Protein AF-A0A8B8AU86-F1 (afdb_monomer)

Mean predicted aligned error: 7.73 Å

Radius of gyration: 23.38 Å; Cα contacts (8 Å, |Δi|>4): 563; chains: 1; bounding box: 81×58×47 Å

Nearest PDB structures (foldseek):
  6f6z-assembly1_A  TM=9.985E-01  e=5.199E-53  Mus musculus
  6gko-assembly1_B  TM=9.920E-01  e=8.490E-53  Mus musculus
  6qyq-assembly1_B  TM=9.890E-01  e=3.270E-52  Homo sapiens
  6kot-assembly1_B  TM=9.853E-01  e=3.114E-47  Plasmodium falciparum
  7cty-assembly1_A  TM=8.820E-01  e=2.083E-46  Plasmodium falciparum

InterPro domains:
  IPR000398 Thymidylate synthase [MF_00008] (45-328)
  IPR000398 Thymidylate synthase [PR00108] (86-107)
  IPR000398 Thymidylate synthase [PR00108] (179-198)
  IPR000398 Thymidylate synthase [PR00108] (205-220)
  IPR000398 Thymidylate synthase [PR00108] (223-249)
  IPR000398 Thymidylate synthase [PR00108] (261-278)
  IPR000398 Thymidylate synthase [TIGR03284] (48-328)
  IPR020940 Thymidylate synthase, active site [PS00091] (190-218)
  IPR023451 Thymidylate synthase/dCMP hydroxymethylase domain [PF00303] (48-328)
  IPR023451 Thymidylate synthase/dCMP hydroxymethylase domain [cd00351] (48-281)
  IPR036926 Thymidylate synthase/dCMP hydroxymethylase superfamily [G3DSA:3.30.572.10] (31-328)
  IPR036926 Thymidylate synthase/dCMP hydroxymethylase superfamily [SSF55831] (42-328)
  IPR045097 Thymidylate synthase/dCMP hydroxymethylase [PTHR11548] (38-328)

pLDDT: mean 90.41, std 18.68, range [29.58, 98.94]

Organism: Crassostrea virginica (NCBI:txid6565)

Solvent-accessible surface area (backbone atoms only — not comparable to full-atom values): 18431 Å² total; per-residue (Å²): 143,83,77,68,62,64,61,52,53,54,51,53,56,56,52,65,69,73,55,86,77,74,73,77,80,87,65,83,74,81,66,92,64,67,92,67,60,96,82,64,89,71,59,64,66,54,53,56,50,51,50,55,50,47,24,72,77,68,26,49,77,42,80,54,96,52,77,58,40,26,22,34,38,79,63,50,76,45,71,41,71,40,72,86,30,34,74,50,64,24,41,33,52,69,69,59,68,47,34,51,50,51,48,52,38,32,70,68,31,49,33,45,40,53,69,38,43,77,72,75,31,61,89,45,50,68,54,17,29,60,69,49,30,44,77,70,68,42,70,88,54,57,70,20,42,29,37,68,33,59,7,26,23,33,45,24,32,89,42,86,82,87,60,64,81,64,87,58,84,93,35,49,41,43,32,57,60,54,30,53,51,34,55,68,77,42,40,84,48,91,76,34,48,45,53,39,69,50,85,94,44,44,87,58,23,59,60,67,61,36,66,24,39,38,39,49,46,54,56,98,65,22,31,26,37,36,39,38,21,58,50,28,45,56,79,66,50,40,62,45,51,50,36,32,56,44,47,51,35,44,56,53,11,56,50,61,78,32,39,39,34,41,38,33,46,34,28,32,44,29,27,36,47,61,88,37,48,67,53,46,53,59,35,68,74,42,76,74,50,75,56,18,36,74,43,71,78,57,96,56,75,51,88,83,70,68,53,72,86,35,58,42,76,44,73,72,69,46,41,68,72,72,83,69,83,85,83,102

Structure (mmCIF, N/CA/C/O backbone):
data_AF-A0A8B8AU86-F1
#
_entry.id   AF-A0A8B8AU86-F1
#
loop_
_atom_site.group_PDB
_atom_site.id
_atom_site.type_symbol
_atom_site.label_atom_id
_atom_site.label_alt_id
_atom_site.label_comp_id
_atom_site.label_asym_id
_atom_site.label_entity_id
_atom_site.label_seq_id
_atom_site.pdbx_PDB_ins_code
_atom_site.Cartn_x
_atom_site.Cartn_y
_atom_site.Cartn_z
_atom_site.occupancy
_atom_site.B_iso_or_equiv
_atom_site.auth_seq_id
_atom_site.auth_comp_id
_atom_site.auth_asym_id
_atom_site.auth_atom_id
_atom_site.pdbx_PDB_model_num
ATOM 1 N N . MET A 1 1 ? -55.481 36.012 -13.225 1.00 48.72 1 MET A N 1
ATOM 2 C CA . MET A 1 1 ? -54.338 35.203 -12.746 1.00 48.72 1 MET A CA 1
ATOM 3 C C . MET A 1 1 ? -54.749 34.073 -11.779 1.00 48.72 1 MET A C 1
ATOM 5 O O . MET A 1 1 ? -53.918 33.631 -11.011 1.00 48.72 1 MET A O 1
ATOM 9 N N . PHE A 1 2 ? -55.992 33.557 -11.840 1.00 43.19 2 PHE A N 1
ATOM 10 C CA . PHE A 1 2 ? -56.494 32.489 -10.943 1.00 43.19 2 PHE A CA 1
ATOM 11 C C . PHE A 1 2 ? -57.272 31.375 -11.683 1.00 43.19 2 PHE A C 1
ATOM 13 O O . PHE A 1 2 ? -58.091 30.686 -11.099 1.00 43.19 2 PHE A O 1
ATOM 20 N N . LYS A 1 3 ? -57.040 31.184 -12.991 1.00 43.88 3 LYS A N 1
ATOM 21 C CA . LYS A 1 3 ? -57.647 30.079 -13.773 1.00 43.88 3 LYS A CA 1
ATOM 22 C C . LYS A 1 3 ? -56.628 29.112 -14.394 1.00 43.88 3 LYS A C 1
ATOM 24 O O . LYS A 1 3 ? -57.022 28.176 -15.081 1.00 43.88 3 LYS A O 1
ATOM 29 N N . SER A 1 4 ? -55.328 29.310 -14.154 1.00 50.25 4 SER A N 1
ATOM 30 C CA . SER A 1 4 ? -54.258 28.437 -14.669 1.00 50.25 4 SER A CA 1
ATOM 31 C C . SER A 1 4 ? -53.685 27.462 -13.632 1.00 50.25 4 SER A C 1
ATOM 33 O O . SER A 1 4 ? -53.000 26.523 -14.024 1.00 50.25 4 SER A O 1
ATOM 35 N N . MET A 1 5 ? -53.980 27.629 -12.337 1.00 45.16 5 MET A N 1
ATOM 36 C CA . MET A 1 5 ? -53.453 26.751 -11.278 1.00 45.16 5 MET A CA 1
ATOM 37 C C . MET A 1 5 ? -54.283 25.469 -11.090 1.00 45.16 5 MET A C 1
ATOM 39 O O . MET A 1 5 ? -53.707 24.409 -10.857 1.00 45.16 5 MET A O 1
ATOM 43 N N . ASP A 1 6 ? -55.600 25.508 -11.324 1.00 47.94 6 ASP A N 1
ATOM 44 C CA . ASP A 1 6 ? -56.460 24.322 -11.154 1.00 47.94 6 ASP A CA 1
ATOM 45 C C . ASP A 1 6 ? -56.263 23.261 -12.249 1.00 47.94 6 ASP A C 1
ATOM 47 O O . ASP A 1 6 ? -56.370 22.058 -11.996 1.00 47.94 6 ASP A O 1
ATOM 51 N N . ARG A 1 7 ? -55.891 23.673 -13.471 1.00 47.38 7 ARG A N 1
ATOM 52 C CA . ARG A 1 7 ? -55.552 22.715 -14.540 1.00 47.38 7 ARG A CA 1
ATOM 53 C C . ARG A 1 7 ? -54.241 21.983 -14.256 1.00 47.38 7 ARG A C 1
ATOM 55 O O . ARG A 1 7 ? -54.171 20.785 -14.519 1.00 47.38 7 ARG A O 1
ATOM 62 N N . LEU A 1 8 ? -53.255 22.653 -13.656 1.00 47.75 8 LEU A N 1
ATOM 63 C CA . LEU A 1 8 ? -51.992 22.034 -13.237 1.00 47.75 8 LEU A CA 1
ATOM 64 C C . LEU A 1 8 ? -52.192 21.065 -12.062 1.00 47.75 8 LEU A C 1
ATOM 66 O O . LEU A 1 8 ? -51.668 19.955 -12.106 1.00 47.75 8 LEU A O 1
ATOM 70 N N . ALA A 1 9 ? -53.023 21.413 -11.074 1.00 50.66 9 ALA A N 1
ATOM 71 C CA . ALA A 1 9 ? -53.325 20.522 -9.951 1.00 50.66 9 ALA A CA 1
ATOM 72 C C . ALA A 1 9 ? -54.039 19.228 -10.395 1.00 50.66 9 ALA A C 1
ATOM 74 O O . ALA A 1 9 ? -53.688 18.139 -9.937 1.00 50.66 9 ALA A O 1
ATOM 75 N N . SER A 1 10 ? -54.982 19.313 -11.345 1.00 48.53 10 SER A N 1
ATOM 76 C CA . SER A 1 10 ? -55.689 18.129 -11.867 1.00 48.53 10 SER A CA 1
ATOM 77 C C . SER A 1 10 ? -54.795 17.197 -12.704 1.00 48.53 10 SER A C 1
ATOM 79 O O . SER A 1 10 ? -54.947 15.975 -12.646 1.00 48.53 10 SER A O 1
ATOM 81 N N .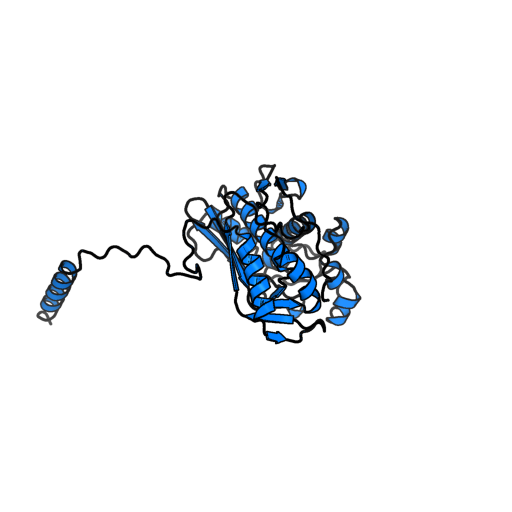 LEU A 1 11 ? -53.815 17.754 -13.427 1.00 46.84 11 LEU A N 1
ATOM 82 C CA . LEU A 1 11 ? -52.836 16.988 -14.207 1.00 46.84 11 LEU A CA 1
ATOM 83 C C . LEU A 1 11 ? -51.831 16.265 -13.302 1.00 46.84 11 LEU A C 1
ATOM 85 O O . LEU A 1 11 ? -51.547 15.092 -13.536 1.00 46.84 11 LEU A O 1
ATOM 89 N N . VAL A 1 12 ? -51.368 16.910 -12.226 1.00 52.31 12 VAL A N 1
ATOM 90 C CA . VAL A 1 12 ? -50.462 16.290 -11.241 1.00 52.31 12 VAL A CA 1
ATOM 91 C C . VAL A 1 12 ? -51.169 15.170 -10.467 1.00 52.31 12 VAL A C 1
ATOM 93 O O . VAL A 1 12 ? -50.595 14.101 -10.258 1.00 52.31 12 VAL A O 1
ATOM 96 N N . HIS A 1 13 ? -52.447 15.348 -10.113 1.00 45.19 13 HIS A N 1
ATOM 97 C CA . HIS A 1 13 ? -53.209 14.326 -9.386 1.00 45.19 13 HIS A CA 1
ATOM 98 C C . HIS A 1 13 ? -53.600 13.118 -10.265 1.00 45.19 13 HIS A C 1
ATOM 100 O O . HIS A 1 13 ? -53.636 11.985 -9.783 1.00 45.19 13 HIS A O 1
ATOM 106 N N . SER A 1 14 ? -53.840 13.338 -11.564 1.00 42.59 14 SER A N 1
ATOM 107 C CA . SER A 1 14 ? -54.071 12.274 -12.557 1.00 42.59 14 SER A CA 1
ATOM 108 C C . SER A 1 14 ? -52.791 11.485 -12.871 1.00 42.59 14 SER A C 1
ATOM 110 O O . SER A 1 14 ? -52.842 10.265 -13.048 1.00 42.59 14 SER A O 1
ATOM 112 N N . TRP A 1 15 ? -51.628 12.148 -12.856 1.00 39.06 15 TRP A N 1
ATOM 113 C CA . TRP A 1 15 ? -50.330 11.497 -13.047 1.00 39.06 15 TRP A CA 1
ATOM 114 C C . TRP A 1 15 ? -49.923 10.646 -11.831 1.00 39.06 15 TRP A C 1
ATOM 116 O O . TRP A 1 15 ? -49.537 9.491 -12.001 1.00 39.06 15 TRP A O 1
ATOM 126 N N . CYS A 1 16 ? -50.137 11.138 -10.602 1.00 41.12 16 CYS A N 1
ATOM 127 C CA . CYS A 1 16 ? -49.847 10.388 -9.370 1.00 41.12 16 CYS A CA 1
ATOM 128 C C . CYS A 1 16 ? -50.719 9.136 -9.159 1.00 41.12 16 CYS A C 1
ATOM 130 O O . CYS A 1 16 ? -50.302 8.221 -8.454 1.00 41.12 16 CYS A O 1
ATOM 132 N N . LYS A 1 17 ? -51.914 9.049 -9.764 1.00 41.41 17 LYS A N 1
ATOM 133 C CA . LYS A 1 17 ? -52.782 7.858 -9.648 1.00 41.41 17 LYS A CA 1
ATOM 134 C C . LYS A 1 17 ? -52.542 6.794 -10.726 1.00 41.41 17 LYS A C 1
ATOM 136 O O . LYS A 1 17 ? -53.074 5.696 -10.599 1.00 41.41 17 LYS A O 1
ATOM 141 N N . LYS A 1 18 ? -51.734 7.075 -11.759 1.00 41.28 18 LYS A N 1
ATOM 142 C CA . LYS A 1 18 ? -51.417 6.120 -12.844 1.00 41.28 18 LYS A CA 1
ATOM 143 C C . LYS A 1 18 ? -50.023 5.486 -12.762 1.00 41.28 18 LYS A C 1
ATOM 145 O O . LYS A 1 18 ? -49.696 4.664 -13.609 1.00 41.28 18 LYS A O 1
ATOM 150 N N . THR A 1 19 ? -49.226 5.800 -11.743 1.00 40.19 19 THR A N 1
ATOM 151 C CA . THR A 1 19 ? -47.869 5.245 -11.551 1.00 40.19 19 THR A CA 1
ATOM 152 C C . THR A 1 19 ? -47.704 4.452 -10.251 1.00 40.19 19 THR A C 1
ATOM 154 O O . THR A 1 19 ? -46.584 4.175 -9.820 1.00 40.19 19 THR A O 1
ATOM 157 N N . ALA A 1 20 ? -48.810 3.996 -9.656 1.00 40.75 20 ALA A N 1
ATOM 158 C CA . ALA A 1 20 ? -48.818 3.088 -8.510 1.00 40.75 20 ALA A CA 1
ATOM 159 C C . ALA A 1 20 ? -48.445 1.641 -8.905 1.00 40.75 20 ALA A C 1
ATOM 161 O O . ALA A 1 20 ? -49.232 0.718 -8.743 1.00 40.75 20 ALA A O 1
ATOM 162 N N . SER A 1 21 ? -47.236 1.452 -9.439 1.00 40.38 21 SER A N 1
ATOM 163 C CA . SER A 1 21 ? -46.487 0.187 -9.398 1.00 40.38 21 SER A CA 1
ATOM 164 C C . SER A 1 21 ? -45.014 0.390 -9.787 1.00 40.38 21 SER A C 1
ATOM 166 O O . SER A 1 21 ? -44.437 -0.429 -10.499 1.00 40.38 21 SER A O 1
ATOM 168 N N . PHE A 1 22 ? -44.370 1.476 -9.356 1.00 31.86 22 PHE A N 1
ATOM 169 C CA . PHE A 1 22 ? -42.911 1.549 -9.434 1.00 31.86 22 PHE A CA 1
ATOM 170 C C . PHE A 1 22 ? -42.314 0.875 -8.197 1.00 31.86 22 PHE A C 1
ATOM 172 O O . PHE A 1 22 ? -42.151 1.487 -7.145 1.00 31.86 22 PHE A O 1
ATOM 179 N N . ARG A 1 23 ? -41.984 -0.417 -8.325 1.00 36.06 23 ARG A N 1
ATOM 180 C CA . ARG A 1 23 ? -40.930 -1.004 -7.490 1.00 36.06 23 ARG A CA 1
ATOM 181 C C . ARG A 1 23 ? -39.659 -0.209 -7.782 1.00 36.06 23 ARG A C 1
ATOM 183 O O . ARG A 1 23 ? -39.261 -0.107 -8.941 1.00 36.06 23 ARG A O 1
ATOM 190 N N . LEU A 1 24 ? -39.051 0.367 -6.747 1.00 31.94 24 LEU A N 1
ATOM 191 C CA . LEU A 1 24 ? -37.712 0.944 -6.840 1.00 31.94 24 LEU A CA 1
ATOM 192 C C . LEU A 1 24 ? -36.782 -0.119 -7.447 1.00 31.94 24 LEU A C 1
ATOM 194 O O . LEU A 1 24 ? -36.757 -1.238 -6.924 1.00 31.94 24 LEU A O 1
ATOM 198 N N . PRO A 1 25 ? -36.028 0.170 -8.522 1.00 35.06 25 PRO A N 1
ATOM 199 C CA . PRO A 1 25 ? -34.968 -0.722 -8.943 1.00 35.06 25 PRO A CA 1
ATOM 200 C C . PRO A 1 25 ? -33.854 -0.617 -7.899 1.00 35.06 25 PRO A C 1
ATOM 202 O O . PRO A 1 25 ? -32.967 0.228 -7.976 1.00 35.06 25 PRO A O 1
ATOM 205 N N . GLY A 1 26 ? -33.934 -1.464 -6.873 1.00 38.47 26 GLY A N 1
ATOM 206 C CA . GLY A 1 26 ? -32.774 -1.854 -6.091 1.00 38.47 26 GLY A CA 1
ATOM 207 C C . GLY A 1 26 ? -31.842 -2.614 -7.025 1.00 38.47 26 GLY A C 1
ATOM 208 O O . GLY A 1 26 ? -32.111 -3.757 -7.380 1.00 38.47 26 GLY A O 1
ATOM 209 N N . GLY A 1 27 ? -30.792 -1.948 -7.487 1.00 35.75 27 GLY A N 1
ATOM 210 C CA . GLY A 1 27 ? -29.827 -2.544 -8.396 1.00 35.75 27 GLY A CA 1
ATOM 211 C C . GLY A 1 27 ? -28.891 -1.491 -8.952 1.00 35.75 27 GLY A C 1
ATOM 212 O O . GLY A 1 27 ? -29.205 -0.831 -9.938 1.00 35.75 27 GLY A O 1
ATOM 213 N N . CYS A 1 28 ? -27.729 -1.350 -8.318 1.00 33.84 28 CYS A N 1
ATOM 214 C CA . CYS A 1 28 ? -26.565 -0.759 -8.962 1.00 33.84 28 CYS A CA 1
ATOM 215 C C . CYS A 1 28 ? -26.350 -1.513 -10.286 1.00 33.84 28 CYS A C 1
ATOM 217 O O . CYS A 1 28 ? -26.218 -2.739 -10.278 1.00 33.84 28 CYS A O 1
ATOM 219 N N . GLY A 1 29 ? -26.395 -0.806 -11.417 1.00 29.58 29 GLY A N 1
ATOM 220 C CA . GLY A 1 29 ? -26.114 -1.393 -12.727 1.00 29.58 29 GLY A CA 1
ATOM 221 C C . GLY A 1 29 ? -24.720 -2.036 -12.756 1.00 29.58 29 GLY A C 1
ATOM 222 O O . GLY A 1 29 ? -23.844 -1.635 -11.984 1.00 29.58 29 GLY A O 1
ATOM 223 N N . PRO A 1 30 ? -24.494 -3.051 -13.605 1.00 32.59 30 PRO A N 1
ATOM 224 C CA . PRO A 1 30 ? -23.313 -3.890 -13.503 1.00 32.59 30 PRO A CA 1
ATOM 225 C C . PRO A 1 30 ? -22.061 -3.126 -13.956 1.00 32.59 30 PRO A C 1
ATOM 227 O O . PRO A 1 30 ? -21.805 -2.960 -15.145 1.00 32.59 30 PRO A O 1
ATOM 230 N N . ILE A 1 31 ? -21.236 -2.724 -12.987 1.00 43.84 31 ILE A N 1
ATOM 231 C CA . ILE A 1 31 ? -19.772 -2.822 -13.104 1.00 43.84 31 ILE A CA 1
ATOM 232 C C . ILE A 1 31 ? -19.486 -4.290 -13.426 1.00 43.84 31 ILE A C 1
ATOM 234 O O . ILE A 1 31 ? -20.201 -5.127 -12.887 1.00 43.84 31 ILE A O 1
ATOM 238 N N . LEU A 1 32 ? -18.512 -4.601 -14.288 1.00 38.34 32 LEU A N 1
ATOM 239 C CA . LEU A 1 32 ? -18.079 -5.949 -14.705 1.00 38.34 32 LEU A CA 1
ATOM 240 C C . LEU A 1 32 ? -18.071 -7.018 -13.578 1.00 38.34 32 LEU A C 1
ATOM 242 O O . LEU A 1 32 ? -17.037 -7.506 -13.150 1.00 38.34 32 LEU A O 1
ATOM 246 N N . ARG A 1 33 ? -19.242 -7.483 -13.155 1.00 41.44 33 ARG A N 1
ATOM 247 C CA . ARG A 1 33 ? -19.557 -8.892 -13.113 1.00 41.44 33 ARG A CA 1
ATOM 248 C C . ARG A 1 33 ? -20.063 -9.164 -14.515 1.00 41.44 33 ARG A C 1
ATOM 250 O O . ARG A 1 33 ? -21.227 -8.913 -14.829 1.00 41.44 33 ARG A O 1
ATOM 257 N N . GLN A 1 34 ? -19.184 -9.682 -15.376 1.00 37.69 34 GLN A N 1
ATOM 258 C CA . GLN A 1 34 ? -19.669 -10.639 -16.372 1.00 37.69 34 GLN A CA 1
ATOM 259 C C . GLN A 1 34 ? -20.669 -11.543 -15.644 1.00 37.69 34 GLN A C 1
ATOM 261 O O . GLN A 1 34 ? -20.412 -11.888 -14.493 1.00 37.69 34 GLN A O 1
ATOM 266 N N . LYS A 1 35 ? -21.827 -11.833 -16.243 1.00 33.56 35 LYS A N 1
ATOM 267 C CA . LYS A 1 35 ? -22.809 -12.768 -15.678 1.00 33.56 35 LYS A CA 1
ATOM 268 C C . LYS A 1 35 ? -22.069 -14.032 -15.220 1.00 33.56 35 LYS A C 1
ATOM 270 O O . LYS A 1 35 ? -21.747 -14.872 -16.049 1.00 33.56 35 LYS A O 1
ATOM 275 N N . MET A 1 36 ? -21.749 -14.118 -13.935 1.00 43.03 36 MET A N 1
ATOM 276 C CA . MET A 1 36 ? -21.127 -15.280 -13.327 1.00 43.03 36 MET A CA 1
ATOM 277 C C . MET A 1 36 ? -22.267 -16.033 -12.677 1.00 43.03 36 MET A C 1
ATOM 279 O O . MET A 1 36 ? -23.035 -15.464 -11.894 1.00 43.03 36 MET A O 1
ATOM 283 N N . ASP A 1 37 ? -22.432 -17.268 -13.127 1.00 38.81 37 ASP A N 1
ATOM 284 C CA . ASP A 1 37 ? -23.414 -18.195 -12.603 1.00 38.81 37 ASP A CA 1
ATOM 285 C C . ASP A 1 37 ? -23.172 -18.327 -11.086 1.00 38.81 37 ASP A C 1
ATOM 287 O O . ASP A 1 37 ? -22.032 -18.565 -10.684 1.00 38.81 37 ASP A O 1
ATOM 291 N N . PRO A 1 38 ? -24.182 -18.151 -10.216 1.00 44.06 38 PRO A N 1
ATOM 292 C CA . PRO A 1 38 ? -24.034 -18.295 -8.762 1.00 44.06 38 PRO A CA 1
ATOM 293 C C . PRO A 1 38 ? -23.532 -19.676 -8.289 1.00 44.06 38 PRO A C 1
ATOM 295 O O . PRO A 1 38 ? -23.392 -19.885 -7.087 1.00 44.06 38 PRO A O 1
ATOM 298 N N . LYS A 1 39 ? -23.277 -20.616 -9.209 1.00 39.34 39 LYS A N 1
ATOM 299 C CA . LYS A 1 39 ? -22.656 -21.923 -8.961 1.00 39.34 39 LYS A CA 1
ATOM 300 C C . LYS A 1 39 ? -21.132 -21.963 -9.117 1.00 39.34 39 LYS A C 1
ATOM 302 O O . LYS A 1 39 ? -20.543 -22.953 -8.693 1.00 39.34 39 LYS A O 1
ATOM 307 N N . ASP A 1 40 ? -20.501 -20.925 -9.659 1.00 47.62 40 ASP A N 1
ATOM 308 C CA . ASP A 1 40 ? -19.042 -20.851 -9.727 1.00 47.62 40 ASP A CA 1
ATOM 309 C C . ASP A 1 40 ? -18.527 -20.016 -8.548 1.00 47.62 40 ASP A C 1
ATOM 311 O O . ASP A 1 40 ? -18.465 -18.787 -8.612 1.00 47.62 40 ASP A O 1
ATOM 315 N N . ASP A 1 41 ? -18.173 -20.691 -7.451 1.00 63.19 41 ASP A N 1
ATOM 316 C CA . ASP A 1 41 ? -17.410 -20.124 -6.330 1.00 63.19 41 ASP A CA 1
ATOM 317 C C . ASP A 1 41 ? -15.979 -19.807 -6.805 1.00 63.19 41 ASP A C 1
ATOM 319 O O . ASP A 1 41 ? -15.015 -20.534 -6.553 1.00 63.19 41 ASP A O 1
ATOM 323 N N . VAL A 1 42 ? -15.856 -18.782 -7.652 1.00 78.56 42 VAL A N 1
ATOM 324 C CA . VAL A 1 42 ? -14.582 -18.375 -8.239 1.00 78.56 42 VAL A CA 1
ATOM 325 C C . VAL A 1 42 ? -13.780 -17.649 -7.175 1.00 78.56 42 VAL A C 1
ATOM 327 O O . VAL A 1 42 ? -14.133 -16.549 -6.763 1.00 78.56 42 VAL A O 1
ATOM 330 N N . HIS A 1 43 ? -12.678 -18.272 -6.769 1.00 92.81 43 HIS A N 1
ATOM 331 C CA . HIS A 1 43 ? -11.728 -17.723 -5.814 1.00 92.81 43 HIS A CA 1
ATOM 332 C C . HIS A 1 43 ? -11.284 -16.304 -6.216 1.00 92.81 43 HIS A C 1
ATOM 334 O O . HIS A 1 43 ? -10.829 -16.097 -7.340 1.00 92.81 43 HIS A O 1
ATOM 340 N N . ASP A 1 44 ? -11.345 -15.340 -5.293 1.00 95.62 44 ASP A N 1
ATOM 341 C CA . ASP A 1 44 ? -11.059 -13.917 -5.554 1.00 95.62 44 ASP A CA 1
ATOM 342 C C . ASP A 1 44 ? -9.657 -13.663 -6.167 1.00 95.62 44 ASP A C 1
ATOM 344 O O . ASP A 1 44 ? -9.459 -12.698 -6.904 1.00 95.62 44 ASP A O 1
ATOM 348 N N . GLU A 1 45 ? -8.674 -14.547 -5.938 1.00 98.12 45 GLU A N 1
ATOM 349 C CA . GLU A 1 45 ? -7.350 -14.489 -6.601 1.00 98.12 45 GLU A CA 1
ATOM 350 C C . GLU A 1 45 ? -7.421 -14.575 -8.137 1.00 98.12 45 GLU A C 1
ATOM 352 O O . GLU A 1 45 ? -6.566 -14.019 -8.829 1.00 98.12 45 GLU A O 1
ATOM 357 N N . GLU A 1 46 ? -8.457 -15.208 -8.691 1.00 97.75 46 GLU A N 1
ATOM 358 C CA . GLU A 1 46 ? -8.675 -15.283 -10.139 1.00 97.75 46 GLU A CA 1
ATOM 359 C C . GLU A 1 46 ? -8.877 -13.898 -10.766 1.00 97.75 46 GLU A C 1
ATOM 361 O O . GLU A 1 46 ? -8.611 -13.716 -11.951 1.00 97.75 46 GLU A O 1
ATOM 366 N N . LEU A 1 47 ? -9.303 -12.894 -9.992 1.00 97.25 47 LEU A N 1
ATOM 367 C CA . LEU A 1 47 ? -9.394 -11.511 -10.465 1.00 97.25 47 LEU A CA 1
ATOM 368 C C . LEU A 1 47 ? -8.009 -10.958 -10.823 1.00 97.25 47 LEU A C 1
ATOM 370 O O . LEU A 1 47 ? -7.836 -10.370 -11.891 1.00 97.25 47 LEU A O 1
ATOM 374 N N . TYR A 1 48 ? -7.013 -11.206 -9.968 1.00 98.44 48 TYR A N 1
ATOM 375 C CA . TYR A 1 48 ? -5.622 -10.832 -10.221 1.00 98.44 48 TYR A CA 1
ATOM 376 C C . TYR A 1 48 ? -5.038 -11.615 -11.402 1.00 98.44 48 TYR A C 1
ATOM 378 O O . TYR A 1 48 ? -4.428 -11.022 -12.291 1.00 98.44 48 TYR A O 1
ATOM 386 N N . LEU A 1 49 ? -5.250 -12.934 -11.460 1.00 98.56 49 LEU A N 1
ATOM 387 C CA . LEU A 1 49 ? -4.719 -13.766 -12.548 1.00 98.56 49 LEU A CA 1
ATOM 388 C C . LEU A 1 49 ? -5.331 -13.400 -13.906 1.00 98.56 49 LEU A C 1
ATOM 390 O O . LEU A 1 49 ? -4.621 -13.342 -14.910 1.00 98.56 49 LEU A O 1
ATOM 394 N N . LYS A 1 50 ? -6.628 -13.077 -13.946 1.00 98.00 50 LYS A N 1
ATOM 395 C CA . LYS A 1 50 ? -7.277 -12.549 -15.153 1.00 98.00 50 LYS A CA 1
ATOM 396 C C . LYS A 1 50 ? -6.672 -11.214 -15.577 1.00 98.00 50 LYS A C 1
ATOM 398 O O . LYS A 1 50 ? -6.418 -11.051 -16.765 1.00 98.00 50 LYS A O 1
ATOM 403 N N . ALA A 1 51 ? -6.376 -10.311 -14.639 1.00 98.00 51 ALA A N 1
ATOM 404 C CA . ALA A 1 51 ? -5.700 -9.049 -14.947 1.00 98.00 51 ALA A CA 1
ATOM 405 C C . ALA A 1 51 ? -4.287 -9.275 -15.520 1.00 98.00 51 ALA A C 1
ATOM 407 O O . ALA A 1 51 ? -3.946 -8.690 -16.546 1.00 98.00 51 ALA A O 1
ATOM 408 N N . VAL A 1 52 ? -3.494 -10.179 -14.925 1.00 98.44 52 VAL A N 1
ATOM 409 C CA . VAL A 1 52 ? -2.180 -10.597 -15.460 1.00 98.44 52 VAL A CA 1
ATOM 410 C C . VAL A 1 52 ? -2.322 -11.087 -16.900 1.00 98.44 52 VAL A C 1
ATOM 412 O O . VAL A 1 52 ? -1.628 -10.604 -17.795 1.00 98.44 52 VAL A O 1
ATOM 415 N N . LYS A 1 53 ? -3.235 -12.038 -17.129 1.00 98.31 53 LYS A N 1
ATOM 416 C CA . LYS A 1 53 ? -3.467 -12.630 -18.446 1.00 98.31 53 LYS A CA 1
ATOM 417 C C . LYS A 1 53 ? -3.916 -11.585 -19.463 1.00 98.31 53 LYS A C 1
ATOM 419 O O . LYS A 1 53 ? -3.418 -11.575 -20.581 1.00 98.31 53 LYS A O 1
ATOM 424 N N . GLU A 1 54 ? -4.825 -10.697 -19.075 1.00 98.19 54 GLU A N 1
ATOM 425 C CA . GLU A 1 54 ? -5.336 -9.654 -19.957 1.00 98.19 54 GLU A CA 1
ATOM 426 C C . GLU A 1 54 ? -4.224 -8.692 -20.394 1.00 98.19 54 GLU A C 1
ATOM 428 O O . GLU A 1 54 ? -4.107 -8.416 -21.588 1.00 98.19 54 GLU A O 1
ATOM 433 N N . VAL A 1 55 ? -3.363 -8.244 -19.472 1.00 98.31 55 VAL A N 1
ATOM 434 C CA . VAL A 1 55 ? -2.219 -7.387 -19.821 1.00 98.31 55 VAL A CA 1
ATOM 435 C C . VAL A 1 55 ? -1.211 -8.114 -20.713 1.00 98.31 55 VAL A C 1
ATOM 437 O O . VAL A 1 55 ? -0.723 -7.516 -21.668 1.00 98.31 55 VAL A O 1
ATOM 440 N N . ILE A 1 56 ? -0.915 -9.392 -20.457 1.00 98.19 56 ILE A N 1
ATOM 441 C CA . ILE A 1 56 ? 0.022 -10.164 -21.291 1.00 98.19 56 ILE A CA 1
ATOM 442 C C . ILE A 1 56 ? -0.533 -10.388 -22.705 1.00 98.19 56 ILE A C 1
ATOM 444 O O . ILE A 1 56 ? 0.197 -10.225 -23.679 1.00 98.19 56 ILE A O 1
ATOM 448 N N . ASP A 1 57 ? -1.811 -10.748 -22.831 1.00 97.88 57 ASP A N 1
ATOM 449 C CA . ASP A 1 57 ? -2.404 -11.111 -24.121 1.00 97.88 57 ASP A CA 1
ATOM 450 C C . ASP A 1 57 ? -2.755 -9.891 -24.983 1.00 97.88 57 ASP A C 1
ATOM 452 O O . ASP A 1 57 ? -2.733 -9.970 -26.212 1.00 97.88 57 ASP A O 1
ATOM 456 N N . ARG A 1 58 ? -3.163 -8.783 -24.351 1.00 97.31 58 ARG A N 1
ATOM 457 C CA . ARG A 1 58 ? -3.797 -7.639 -25.033 1.00 97.31 58 ARG A CA 1
ATOM 458 C C . ARG A 1 58 ? -3.125 -6.298 -24.752 1.00 97.31 58 ARG A C 1
ATOM 460 O O . ARG A 1 58 ? -3.547 -5.294 -25.323 1.00 97.31 58 ARG A O 1
ATOM 467 N N . GLY A 1 59 ? -2.129 -6.257 -23.870 1.00 97.50 59 GLY A N 1
ATOM 468 C CA . GLY A 1 59 ? -1.446 -5.024 -23.501 1.00 97.50 59 GLY A CA 1
ATOM 469 C C . GLY A 1 59 ? -0.664 -4.420 -24.661 1.00 97.50 59 GLY A C 1
ATOM 470 O O . GLY A 1 59 ? -0.010 -5.112 -25.441 1.00 97.50 59 GLY A O 1
ATOM 471 N N . CYS A 1 60 ? -0.695 -3.095 -24.750 1.00 97.31 60 CYS A N 1
ATOM 472 C CA . CYS A 1 60 ? 0.134 -2.356 -25.688 1.00 97.31 60 CYS A CA 1
ATOM 473 C C . CYS A 1 60 ? 1.566 -2.302 -25.157 1.00 97.31 60 CYS A C 1
ATOM 475 O O . CYS A 1 60 ? 1.786 -1.926 -24.003 1.00 97.31 60 CYS A O 1
ATOM 477 N N . ARG A 1 61 ? 2.545 -2.631 -26.004 1.00 97.44 61 ARG A N 1
ATOM 478 C CA . ARG A 1 61 ? 3.957 -2.477 -25.651 1.00 97.44 61 ARG A CA 1
ATOM 479 C C . ARG A 1 61 ? 4.328 -0.992 -25.568 1.00 97.44 61 ARG A C 1
ATOM 481 O O . ARG A 1 61 ? 4.051 -0.245 -26.505 1.00 97.44 61 ARG A O 1
ATOM 488 N N . LYS A 1 62 ? 4.955 -0.568 -24.468 1.00 93.75 62 LYS A N 1
ATOM 489 C CA . LYS A 1 62 ? 5.382 0.815 -24.206 1.00 93.75 62 LYS A CA 1
ATOM 490 C C . LYS A 1 62 ? 6.776 0.836 -23.584 1.00 93.75 62 LYS A C 1
ATOM 492 O O . LYS A 1 62 ? 7.043 0.098 -22.639 1.00 93.75 62 LYS A O 1
ATOM 497 N N . SER A 1 63 ? 7.632 1.733 -24.058 1.00 93.88 63 SER A N 1
ATOM 498 C CA . SER A 1 63 ? 8.869 2.080 -23.354 1.00 93.88 63 SER A CA 1
ATOM 499 C C . SER A 1 63 ? 8.573 3.029 -22.193 1.00 93.88 63 SER A C 1
ATOM 501 O O . SER A 1 63 ? 7.568 3.746 -22.199 1.00 93.88 63 SER A O 1
ATOM 503 N N . ASN A 1 64 ? 9.426 3.021 -21.172 1.00 89.81 64 ASN A N 1
ATOM 504 C CA . ASN A 1 64 ? 9.257 3.841 -19.974 1.00 89.81 64 ASN A CA 1
ATOM 505 C C . ASN A 1 64 ? 10.620 4.220 -19.363 1.00 89.81 64 ASN A C 1
ATOM 507 O O . ASN A 1 64 ? 11.674 3.881 -19.902 1.00 89.81 64 ASN A O 1
ATOM 511 N N . ARG A 1 65 ? 10.585 4.948 -18.240 1.00 83.50 65 ARG A N 1
ATOM 512 C CA . ARG A 1 65 ? 11.762 5.550 -17.597 1.00 83.50 65 ARG A CA 1
ATOM 513 C C . ARG A 1 65 ? 12.838 4.562 -17.123 1.00 83.50 65 ARG A C 1
ATOM 515 O O . ARG A 1 65 ? 13.955 5.005 -16.912 1.00 83.50 65 ARG A O 1
ATOM 522 N N . THR A 1 66 ? 12.514 3.281 -16.922 1.00 85.81 66 THR A N 1
ATOM 523 C CA . THR A 1 66 ? 13.463 2.280 -16.387 1.00 85.81 66 THR A CA 1
ATOM 524 C C . THR A 1 66 ? 14.328 1.643 -17.479 1.00 85.81 66 THR A C 1
ATOM 526 O O . THR A 1 66 ? 15.234 0.869 -17.193 1.00 85.81 66 THR A O 1
ATOM 529 N N . GLY A 1 67 ? 14.022 1.900 -18.758 1.00 89.81 67 GLY A N 1
ATOM 530 C CA . GLY A 1 67 ? 14.664 1.227 -19.892 1.00 89.81 67 GLY A CA 1
ATOM 531 C C . GLY A 1 67 ? 14.168 -0.203 -20.150 1.00 89.81 67 GLY A C 1
ATOM 532 O O . GLY A 1 67 ? 14.546 -0.798 -21.157 1.00 89.81 67 GLY A O 1
ATOM 533 N N . ILE A 1 68 ? 13.286 -0.746 -19.300 1.00 92.25 68 ILE A N 1
ATOM 534 C CA . ILE A 1 68 ? 12.630 -2.042 -19.511 1.00 92.25 68 ILE A CA 1
ATOM 535 C C . ILE A 1 68 ? 11.206 -1.792 -19.996 1.00 92.25 68 ILE A C 1
ATOM 537 O O . ILE A 1 68 ? 10.373 -1.286 -19.246 1.00 92.25 68 ILE A O 1
ATOM 541 N N . ASP A 1 69 ? 10.909 -2.171 -21.238 1.00 96.56 69 ASP A N 1
ATOM 542 C CA . ASP A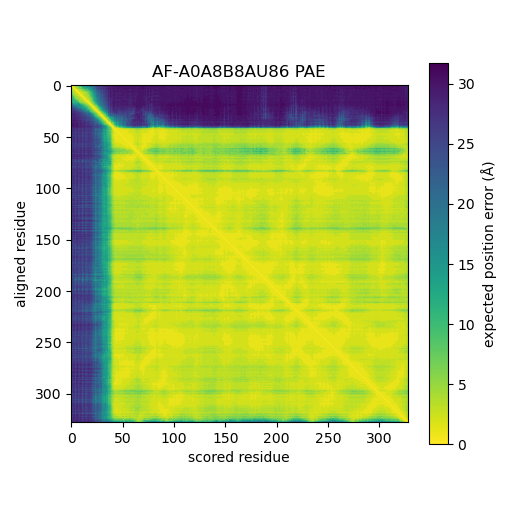 1 69 ? 9.563 -2.045 -21.805 1.00 96.56 69 ASP A CA 1
ATOM 543 C C . ASP A 1 69 ? 8.494 -2.750 -20.951 1.00 96.56 69 ASP A C 1
ATOM 545 O O . ASP A 1 69 ? 8.748 -3.732 -20.247 1.00 96.56 69 ASP A O 1
ATOM 549 N N . THR A 1 70 ? 7.255 -2.292 -21.081 1.00 97.62 70 THR A N 1
ATOM 550 C CA . THR A 1 70 ? 6.081 -2.917 -20.471 1.00 97.62 70 THR A CA 1
ATOM 551 C C . THR A 1 70 ? 5.035 -3.279 -21.514 1.00 97.62 70 THR A C 1
ATOM 553 O O . THR A 1 70 ? 4.954 -2.661 -22.572 1.00 97.62 70 THR A O 1
ATOM 556 N N . LEU A 1 71 ? 4.206 -4.273 -21.202 1.00 98.19 71 LEU A N 1
ATOM 557 C CA . LEU A 1 71 ? 2.870 -4.428 -21.771 1.00 98.19 71 LEU A CA 1
ATOM 558 C C . LEU A 1 71 ? 1.887 -3.727 -20.834 1.00 98.19 71 LEU A C 1
ATOM 560 O O . LEU A 1 71 ? 1.964 -3.937 -19.626 1.00 98.19 71 LEU A O 1
ATOM 564 N N . SER A 1 72 ? 0.998 -2.886 -21.359 1.00 97.12 72 SER A N 1
ATOM 565 C CA . SER A 1 72 ? 0.134 -2.028 -20.538 1.00 97.12 72 SER A CA 1
ATOM 566 C C . SER A 1 72 ? -1.298 -1.951 -21.063 1.00 97.12 72 SER A C 1
ATOM 568 O O . SER A 1 72 ? -1.536 -1.899 -22.273 1.00 97.12 72 SER A O 1
ATOM 570 N N . ILE A 1 73 ? -2.250 -1.911 -20.131 1.00 98.00 73 ILE A N 1
ATOM 571 C CA . ILE A 1 73 ? -3.663 -1.606 -20.354 1.00 98.00 73 ILE A CA 1
ATOM 572 C C . ILE A 1 73 ? -4.056 -0.456 -19.428 1.00 98.00 73 ILE A C 1
ATOM 574 O O . ILE A 1 73 ? -3.646 -0.396 -18.269 1.00 98.00 73 ILE A O 1
ATOM 578 N N . PHE A 1 74 ? -4.873 0.463 -19.940 1.00 97.94 74 PHE A N 1
ATOM 579 C CA . PHE A 1 74 ? -5.351 1.604 -19.173 1.00 97.94 74 PHE A CA 1
ATOM 580 C C . PHE A 1 74 ? -6.749 1.341 -18.606 1.00 97.94 74 PHE A C 1
ATOM 582 O O . PHE A 1 74 ? -7.718 1.251 -19.359 1.00 97.94 74 PHE A O 1
ATOM 589 N N . GLY A 1 75 ? -6.846 1.257 -17.280 1.00 96.56 75 GLY A N 1
ATOM 590 C CA . GLY A 1 75 ? -8.085 1.027 -16.548 1.00 96.56 75 GLY A CA 1
ATOM 591 C C . GLY A 1 75 ? -8.338 -0.450 -16.256 1.00 96.56 75 GLY A C 1
ATOM 592 O O . GLY A 1 75 ? -8.704 -1.215 -17.142 1.00 96.56 75 GLY A O 1
ATOM 593 N N . MET A 1 76 ? -8.219 -0.836 -14.987 1.00 97.38 76 MET A N 1
ATOM 594 C CA . MET A 1 76 ? -8.674 -2.132 -14.467 1.00 97.38 76 MET A CA 1
ATOM 595 C C . MET A 1 76 ? -9.266 -1.956 -13.069 1.00 97.38 76 MET A C 1
ATOM 597 O O . MET A 1 76 ? -8.900 -1.029 -12.346 1.00 97.38 76 MET A O 1
ATOM 601 N N . GLN A 1 77 ? -10.171 -2.847 -12.663 1.00 97.75 77 GLN A N 1
ATOM 602 C CA . GLN A 1 77 ? -10.703 -2.852 -11.303 1.00 97.75 77 GLN A CA 1
ATOM 603 C C . GLN A 1 77 ? -10.892 -4.278 -10.791 1.00 97.75 77 GLN A C 1
ATOM 605 O O . GLN A 1 77 ? -11.465 -5.121 -11.476 1.00 97.75 77 GLN A O 1
ATOM 610 N N . MET A 1 78 ? -10.431 -4.527 -9.569 1.00 97.88 78 MET A N 1
ATOM 611 C CA . MET A 1 78 ? -10.589 -5.792 -8.849 1.00 97.88 78 MET A CA 1
ATOM 612 C C . MET A 1 78 ? -11.287 -5.521 -7.512 1.00 97.88 78 MET A C 1
ATOM 614 O O . MET A 1 78 ? -11.101 -4.454 -6.928 1.00 97.88 78 MET A O 1
ATOM 618 N N . ARG A 1 79 ? -12.092 -6.467 -7.021 1.00 98.19 79 ARG A N 1
ATOM 619 C CA . ARG A 1 79 ? -12.780 -6.378 -5.724 1.00 98.19 79 ARG A CA 1
ATOM 620 C C . ARG A 1 79 ? -12.534 -7.656 -4.935 1.00 98.19 79 ARG A C 1
ATOM 622 O O . ARG A 1 79 ? -12.864 -8.722 -5.428 1.00 98.19 79 ARG A O 1
ATOM 629 N N . TYR A 1 80 ? -12.030 -7.519 -3.719 1.00 98.12 80 TYR A N 1
ATOM 630 C CA . TYR A 1 80 ? -11.724 -8.614 -2.806 1.00 98.12 80 TYR A CA 1
ATOM 631 C C . TYR A 1 80 ? -12.651 -8.551 -1.594 1.00 98.12 80 TYR A C 1
ATOM 633 O O . TYR A 1 80 ? -12.806 -7.484 -0.991 1.00 98.12 80 TYR A O 1
ATOM 641 N N . ASN A 1 81 ? -13.255 -9.679 -1.231 1.00 97.25 81 ASN A N 1
ATOM 642 C CA . ASN A 1 81 ? -14.050 -9.805 -0.016 1.00 97.25 81 ASN A CA 1
ATOM 643 C C . ASN A 1 81 ? -13.127 -10.025 1.193 1.00 97.25 81 ASN A C 1
ATOM 645 O O . ASN A 1 81 ? -12.324 -10.960 1.220 1.00 97.25 81 ASN A O 1
ATOM 649 N N . LEU A 1 82 ? -13.245 -9.166 2.207 1.00 98.25 82 LEU A N 1
ATOM 650 C CA . LEU A 1 82 ? -12.398 -9.204 3.398 1.00 98.25 82 LEU A CA 1
ATOM 651 C C . LEU A 1 82 ? -13.055 -9.874 4.612 1.00 98.25 82 LEU A C 1
ATOM 653 O O . LEU A 1 82 ? -12.402 -9.995 5.644 1.00 98.25 82 LEU A O 1
ATOM 657 N N . ARG A 1 83 ? -14.323 -10.290 4.528 1.00 95.88 83 ARG A N 1
ATOM 658 C CA . ARG A 1 83 ? -15.108 -10.723 5.701 1.00 95.88 83 ARG A CA 1
ATOM 659 C C . ARG A 1 83 ? -14.573 -11.993 6.364 1.00 95.88 83 ARG A C 1
ATOM 661 O O . ARG A 1 83 ? -14.524 -12.061 7.587 1.00 95.88 83 ARG A O 1
ATOM 668 N N . ASP A 1 84 ? -14.157 -12.970 5.558 1.00 90.69 84 ASP A N 1
ATOM 669 C CA . ASP A 1 84 ? -13.737 -14.303 6.024 1.00 90.69 84 ASP A CA 1
ATOM 670 C C . ASP A 1 84 ? -12.351 -14.730 5.510 1.00 90.69 84 ASP A C 1
ATOM 672 O O . ASP A 1 84 ? -11.894 -15.845 5.780 1.00 90.69 84 ASP A O 1
ATOM 676 N N . SER A 1 85 ? -11.665 -13.843 4.789 1.00 94.69 85 SER A N 1
ATOM 677 C CA . SER A 1 85 ? -10.356 -14.090 4.186 1.00 94.69 85 SER A CA 1
ATOM 678 C C . SER A 1 85 ? -9.526 -12.817 4.080 1.00 94.69 85 SER A C 1
ATOM 680 O O . SER A 1 85 ? -10.051 -11.705 4.060 1.00 94.69 85 SER A O 1
ATOM 682 N N . PHE A 1 86 ? -8.215 -12.992 3.960 1.00 98.56 86 PHE A N 1
ATOM 683 C CA . PHE A 1 86 ? -7.260 -11.925 3.715 1.00 98.56 86 PHE A CA 1
ATOM 684 C C . PHE A 1 86 ? -6.587 -12.149 2.351 1.00 98.56 86 PHE A C 1
ATOM 686 O O . PHE A 1 86 ? -5.919 -13.174 2.191 1.00 98.56 86 PHE A O 1
ATOM 693 N N . PRO A 1 87 ? -6.742 -11.239 1.365 1.00 98.38 87 PRO A N 1
ATOM 694 C CA . PRO A 1 87 ? -6.300 -11.449 -0.015 1.00 98.38 87 PRO A CA 1
ATOM 695 C C . PRO A 1 87 ? -4.773 -11.330 -0.155 1.00 98.38 87 PRO A C 1
ATOM 697 O O . PRO A 1 87 ? -4.229 -10.382 -0.718 1.00 98.38 87 PRO A O 1
ATOM 700 N N . LEU A 1 88 ? -4.065 -12.327 0.369 1.00 98.62 88 LEU A N 1
ATOM 701 C CA . LEU A 1 88 ? -2.634 -12.526 0.208 1.00 98.62 88 LEU A CA 1
ATOM 702 C C . LEU A 1 88 ? -2.424 -13.640 -0.812 1.00 98.62 88 LEU A C 1
ATOM 704 O O . LEU A 1 88 ? -2.732 -14.799 -0.528 1.00 98.62 88 LEU A O 1
ATOM 708 N N . LEU A 1 89 ? -1.905 -13.280 -1.990 1.00 98.62 89 LEU A N 1
ATOM 709 C CA . LEU A 1 89 ? -1.791 -14.203 -3.121 1.00 98.62 89 LEU A CA 1
ATOM 710 C C . LEU A 1 89 ? -1.143 -15.532 -2.726 1.00 98.62 89 LEU A C 1
ATOM 712 O O . LEU A 1 89 ? -0.163 -15.579 -1.971 1.00 98.62 89 LEU A O 1
ATOM 716 N N . THR A 1 90 ? -1.692 -16.612 -3.272 1.00 98.69 90 THR A N 1
ATOM 717 C CA . THR A 1 90 ? -1.279 -17.984 -2.989 1.00 98.69 90 THR A CA 1
ATOM 718 C C . THR A 1 90 ? -0.590 -18.638 -4.177 1.00 98.69 90 THR A C 1
ATOM 720 O O . THR A 1 90 ? 0.213 -19.544 -3.980 1.00 98.69 90 THR A O 1
ATOM 723 N N . THR A 1 91 ? -0.811 -18.165 -5.403 1.00 98.69 91 THR A N 1
ATOM 724 C CA . THR A 1 91 ? -0.104 -18.636 -6.610 1.00 98.69 91 THR A CA 1
ATOM 725 C C . THR A 1 91 ? 1.379 -18.263 -6.623 1.00 98.69 91 THR A C 1
ATOM 727 O O . THR A 1 91 ? 2.174 -18.890 -7.325 1.00 98.69 91 THR A O 1
ATOM 730 N N . LYS A 1 92 ? 1.800 -17.319 -5.778 1.00 98.25 92 LYS A N 1
ATOM 731 C CA . LYS A 1 92 ? 3.203 -17.078 -5.416 1.00 98.25 92 LYS A CA 1
ATOM 732 C C . LYS A 1 92 ? 3.301 -16.633 -3.963 1.00 98.25 92 LYS A C 1
ATOM 734 O O . LYS A 1 92 ? 2.393 -15.988 -3.448 1.00 98.25 92 LYS A O 1
ATOM 739 N N . ARG A 1 93 ? 4.427 -16.925 -3.312 1.00 97.81 93 ARG A N 1
ATOM 740 C CA . ARG A 1 93 ? 4.710 -16.414 -1.965 1.00 97.81 93 ARG A CA 1
ATOM 741 C C . ARG A 1 93 ? 4.929 -14.898 -1.994 1.00 97.81 93 ARG A C 1
ATOM 743 O O . ARG A 1 93 ? 5.859 -14.431 -2.648 1.00 97.81 93 ARG A O 1
ATOM 750 N N . VAL A 1 94 ? 4.122 -14.163 -1.234 1.00 97.62 94 VAL A N 1
ATOM 751 C CA . VAL A 1 94 ? 4.252 -12.718 -0.994 1.00 97.62 94 VAL A CA 1
ATOM 752 C C . VAL A 1 94 ? 5.013 -12.484 0.314 1.00 97.62 94 VAL A C 1
ATOM 754 O O . VAL A 1 94 ? 4.847 -13.224 1.287 1.00 97.62 94 VAL A O 1
ATOM 757 N N . PHE A 1 95 ? 5.878 -11.469 0.348 1.00 96.88 95 PHE A N 1
ATOM 758 C CA . PHE A 1 95 ? 6.672 -11.138 1.532 1.00 96.88 95 PHE A CA 1
ATOM 759 C C . PHE A 1 95 ? 5.843 -10.336 2.548 1.00 96.88 95 PHE A C 1
ATOM 761 O O . PHE A 1 95 ? 5.883 -9.110 2.583 1.00 96.88 95 PHE A O 1
ATOM 768 N N . TRP A 1 96 ? 5.090 -11.057 3.384 1.00 98.00 96 TRP A N 1
ATOM 769 C CA . TRP A 1 96 ? 4.160 -10.482 4.365 1.00 98.00 96 TRP A CA 1
ATOM 770 C C . TRP A 1 96 ? 4.789 -9.442 5.301 1.00 98.00 96 TRP A C 1
ATOM 772 O O . TRP A 1 96 ? 4.215 -8.377 5.504 1.00 98.00 96 TRP A O 1
ATOM 782 N N . ARG A 1 97 ? 5.981 -9.720 5.846 1.00 97.88 97 ARG A N 1
ATOM 783 C CA . ARG A 1 97 ? 6.644 -8.786 6.766 1.00 97.88 97 ARG A CA 1
ATOM 784 C C . ARG A 1 97 ? 6.898 -7.428 6.116 1.00 97.88 97 ARG A C 1
ATOM 786 O O . ARG A 1 97 ? 6.641 -6.414 6.748 1.00 97.88 97 ARG A O 1
ATOM 793 N N . GLY A 1 98 ? 7.325 -7.418 4.852 1.00 98.19 98 GLY A N 1
ATOM 794 C CA . GLY A 1 98 ? 7.499 -6.182 4.091 1.00 98.19 98 GLY A CA 1
ATOM 795 C C . GLY A 1 98 ? 6.199 -5.389 3.961 1.00 98.19 98 GLY A C 1
ATOM 796 O O . GLY A 1 98 ? 6.204 -4.197 4.228 1.00 98.19 98 GLY A O 1
ATOM 797 N N . VAL A 1 99 ? 5.084 -6.060 3.640 1.00 98.56 99 VAL A N 1
ATOM 798 C CA . VAL A 1 99 ? 3.752 -5.428 3.539 1.00 98.56 99 VAL A CA 1
ATOM 799 C C . VAL A 1 99 ? 3.355 -4.740 4.847 1.00 98.56 99 VAL A C 1
ATOM 801 O O . VAL A 1 99 ? 2.950 -3.581 4.842 1.00 98.56 99 VAL A O 1
ATOM 804 N N . ALA A 1 100 ? 3.443 -5.463 5.965 1.00 98.69 100 ALA A N 1
ATOM 805 C CA . ALA A 1 100 ? 2.981 -4.958 7.252 1.00 98.69 100 ALA A CA 1
ATOM 806 C C . ALA A 1 100 ? 3.880 -3.832 7.788 1.00 98.69 100 ALA A C 1
ATOM 808 O O . ALA A 1 100 ? 3.373 -2.803 8.223 1.00 98.69 100 ALA A O 1
ATOM 809 N N . GLU A 1 101 ? 5.203 -3.995 7.730 1.00 98.75 101 GLU A N 1
ATOM 810 C CA . GLU A 1 101 ? 6.149 -2.993 8.241 1.00 98.75 101 GLU A CA 1
ATOM 811 C C . GLU A 1 101 ? 6.139 -1.704 7.411 1.00 98.75 101 GLU A C 1
ATOM 813 O O . GLU A 1 101 ? 6.209 -0.619 7.983 1.00 98.75 101 GLU A O 1
ATOM 818 N N . GLU A 1 102 ? 5.993 -1.798 6.084 1.00 98.75 102 GLU A N 1
ATOM 819 C CA . GLU A 1 102 ? 5.830 -0.621 5.223 1.00 98.75 102 GLU A CA 1
ATOM 820 C C . GLU A 1 102 ? 4.547 0.144 5.558 1.00 98.75 102 GLU A C 1
ATOM 822 O O . GLU A 1 102 ? 4.567 1.369 5.683 1.00 98.75 102 GLU A O 1
ATOM 827 N N . LEU A 1 103 ? 3.430 -0.561 5.755 1.00 98.81 103 LEU A N 1
ATOM 828 C CA . LEU A 1 103 ? 2.182 0.101 6.113 1.00 98.81 103 LEU A CA 1
ATOM 829 C C . LEU A 1 103 ? 2.284 0.800 7.472 1.00 98.81 103 LEU A C 1
ATOM 831 O O . LEU A 1 103 ? 1.834 1.937 7.599 1.00 98.81 103 LEU A O 1
ATOM 835 N N . LEU A 1 104 ? 2.888 0.157 8.476 1.00 98.81 104 LEU A N 1
ATOM 836 C CA . LEU A 1 104 ? 3.133 0.791 9.776 1.00 98.81 104 LEU A CA 1
ATOM 837 C C . LEU A 1 104 ? 4.040 2.022 9.637 1.00 98.81 104 LEU A C 1
ATOM 839 O O . LEU A 1 104 ? 3.796 3.039 10.282 1.00 98.81 104 LEU A O 1
ATOM 843 N N . TRP A 1 105 ? 5.042 1.962 8.759 1.00 98.69 105 TRP A N 1
ATOM 844 C CA . TRP A 1 105 ? 5.913 3.093 8.437 1.00 98.69 105 TRP A CA 1
ATOM 845 C C . TRP A 1 105 ? 5.146 4.256 7.778 1.00 98.69 105 TRP A C 1
ATOM 847 O O . TRP A 1 105 ? 5.337 5.406 8.182 1.00 98.69 105 TRP A O 1
ATOM 857 N N . PHE A 1 106 ? 4.211 3.978 6.854 1.00 98.75 106 PHE A N 1
ATOM 858 C CA . PHE A 1 106 ? 3.299 4.995 6.307 1.00 98.75 106 PHE A CA 1
ATOM 859 C C . PHE A 1 106 ? 2.387 5.580 7.386 1.00 98.75 106 PHE A C 1
ATOM 861 O O . PHE A 1 106 ? 2.250 6.799 7.475 1.00 98.75 106 PHE A O 1
ATOM 868 N N . VAL A 1 107 ? 1.776 4.728 8.218 1.00 98.75 107 VAL A N 1
ATOM 869 C CA . VAL A 1 107 ? 0.908 5.162 9.320 1.00 98.75 107 VAL A CA 1
ATOM 870 C C . VAL A 1 107 ? 1.668 6.121 10.222 1.00 98.75 107 VAL A C 1
ATOM 872 O O . VAL A 1 107 ? 1.156 7.195 10.486 1.00 98.75 107 VAL A O 1
ATOM 875 N N . GLN A 1 108 ? 2.911 5.820 10.596 1.00 98.31 108 GLN A N 1
ATOM 876 C CA . GLN A 1 108 ? 3.744 6.682 11.445 1.00 98.31 108 GLN A CA 1
ATOM 877 C C . GLN A 1 108 ? 4.171 8.012 10.799 1.00 98.31 108 GLN A C 1
ATOM 879 O O . GLN A 1 108 ? 4.850 8.803 11.447 1.00 98.31 108 GLN A O 1
ATOM 884 N N . GLY A 1 109 ? 3.821 8.269 9.537 1.00 98.38 109 GLY A N 1
ATOM 885 C CA . GLY A 1 109 ? 4.240 9.479 8.835 1.00 98.38 109 GLY A CA 1
ATOM 886 C C . GLY A 1 109 ? 5.721 9.496 8.455 1.00 98.38 109 GLY A C 1
ATOM 887 O O . GLY A 1 109 ? 6.253 10.550 8.115 1.00 98.38 109 GLY A O 1
ATOM 888 N N . CYS A 1 110 ? 6.405 8.351 8.530 1.00 98.19 110 CYS A N 1
ATOM 889 C CA . CYS A 1 110 ? 7.848 8.298 8.359 1.00 98.19 110 CYS A CA 1
ATOM 890 C C . CYS A 1 110 ? 8.254 8.433 6.884 1.00 98.19 110 CYS A C 1
ATOM 892 O O . CYS A 1 110 ? 7.542 7.991 5.984 1.00 98.19 110 CYS A O 1
ATOM 894 N N . THR A 1 111 ? 9.415 9.050 6.653 1.00 98.50 111 THR A N 1
ATOM 895 C CA . THR A 1 111 ? 10.033 9.240 5.327 1.00 98.50 111 THR A CA 1
ATOM 896 C C . THR A 1 111 ? 11.480 8.744 5.267 1.00 98.50 111 THR A C 1
ATOM 898 O O . THR A 1 111 ? 12.110 8.792 4.213 1.00 98.50 111 THR A O 1
ATOM 901 N N . ASN A 1 112 ? 11.990 8.207 6.380 1.00 98.31 112 ASN A N 1
ATOM 902 C CA . ASN A 1 112 ? 13.317 7.612 6.477 1.00 98.31 112 ASN A CA 1
ATOM 903 C C . ASN A 1 112 ? 13.268 6.128 6.084 1.00 98.31 112 ASN A C 1
ATOM 905 O O . ASN A 1 112 ? 12.797 5.290 6.862 1.00 98.31 112 ASN A O 1
ATOM 909 N N . GLY A 1 113 ? 13.779 5.807 4.896 1.00 97.69 113 GLY A N 1
ATOM 910 C CA . GLY A 1 113 ? 13.853 4.445 4.370 1.00 97.69 113 GLY A CA 1
ATOM 911 C C . GLY A 1 113 ? 14.732 3.508 5.206 1.00 97.69 113 GLY A C 1
ATOM 912 O O . GLY A 1 113 ? 14.403 2.329 5.327 1.00 97.69 113 GLY A O 1
ATOM 913 N N . LYS A 1 114 ? 15.772 4.019 5.884 1.00 97.69 114 LYS A N 1
ATOM 914 C CA . LYS A 1 114 ? 16.688 3.197 6.702 1.00 97.69 114 LYS A CA 1
ATOM 915 C C . LYS A 1 114 ? 15.970 2.498 7.859 1.00 97.69 114 LYS A C 1
ATOM 917 O O . LYS A 1 114 ? 16.340 1.382 8.208 1.00 97.69 114 LYS A O 1
ATOM 922 N N . LYS A 1 115 ? 14.887 3.082 8.395 1.00 97.94 115 LYS A N 1
ATOM 923 C CA . LYS A 1 115 ? 14.067 2.438 9.442 1.00 97.94 115 LYS A CA 1
ATOM 924 C C . LYS A 1 115 ? 13.399 1.141 8.973 1.00 97.94 115 LYS A C 1
ATOM 926 O O . LYS A 1 115 ? 13.107 0.271 9.793 1.00 97.94 115 LYS A O 1
ATOM 931 N N . LEU A 1 116 ? 13.126 1.006 7.673 1.00 97.94 116 LEU A N 1
ATOM 932 C CA . LEU A 1 116 ? 12.649 -0.252 7.093 1.00 97.94 116 LEU A CA 1
ATOM 933 C C . LEU A 1 116 ? 13.811 -1.235 6.923 1.00 97.94 116 LEU A C 1
ATOM 935 O O . LEU A 1 116 ? 13.686 -2.397 7.321 1.00 97.94 116 LEU A O 1
ATOM 939 N N . SER A 1 117 ? 14.958 -0.769 6.423 1.00 96.94 117 SER A N 1
ATOM 940 C CA . SER A 1 117 ? 16.155 -1.595 6.231 1.00 96.94 117 SER A CA 1
ATOM 941 C C . SER A 1 117 ? 16.657 -2.190 7.558 1.00 96.94 117 SER A C 1
ATOM 943 O O . SER A 1 117 ? 16.982 -3.374 7.616 1.00 96.94 117 SER A O 1
ATOM 945 N N . GLU A 1 118 ? 16.613 -1.426 8.656 1.00 97.38 118 GLU A N 1
ATOM 946 C CA . GLU A 1 118 ? 16.912 -1.878 10.029 1.00 97.38 118 GLU A CA 1
ATOM 947 C C . GLU A 1 118 ? 16.023 -3.048 10.489 1.00 97.38 118 GLU A C 1
ATOM 949 O O . GLU A 1 118 ? 16.431 -3.870 11.311 1.00 97.38 118 GLU A O 1
ATOM 954 N N . LYS A 1 119 ? 14.813 -3.164 9.931 1.00 97.19 119 LYS A N 1
ATOM 955 C CA . LYS A 1 119 ? 13.864 -4.258 10.186 1.00 97.19 119 LYS A CA 1
ATOM 956 C C . LYS A 1 119 ? 13.970 -5.400 9.166 1.00 97.19 119 LYS A C 1
ATOM 958 O O . LYS A 1 119 ? 13.142 -6.316 9.181 1.00 97.19 119 LYS A O 1
ATOM 963 N N . GLY A 1 120 ? 14.972 -5.361 8.285 1.00 97.06 120 GLY A N 1
ATOM 964 C CA . GLY A 1 120 ? 15.174 -6.324 7.201 1.00 97.06 120 GLY A CA 1
ATOM 965 C C . GLY A 1 120 ? 14.203 -6.148 6.029 1.00 97.06 120 GLY A C 1
ATOM 966 O O . GLY A 1 120 ? 13.914 -7.114 5.318 1.00 97.06 120 GLY A O 1
ATOM 967 N N . VAL A 1 121 ? 13.646 -4.947 5.849 1.00 97.62 121 VAL A N 1
ATOM 968 C CA . VAL A 1 121 ? 12.726 -4.609 4.756 1.00 97.62 121 VAL A CA 1
ATOM 969 C C . VAL A 1 121 ? 13.407 -3.622 3.809 1.00 97.62 121 VAL A C 1
ATOM 971 O O . VAL A 1 121 ? 13.521 -2.443 4.105 1.00 97.62 121 VAL A O 1
ATOM 974 N N . HIS A 1 122 ? 13.821 -4.114 2.642 1.00 96.50 122 HIS A N 1
ATOM 975 C CA . HIS A 1 122 ? 14.701 -3.398 1.703 1.00 96.50 122 HIS A CA 1
ATOM 976 C C . HIS A 1 122 ? 13.980 -2.834 0.465 1.00 96.50 122 HIS A C 1
ATOM 978 O O . HIS A 1 122 ? 14.587 -2.596 -0.574 1.00 96.50 122 HIS A O 1
ATOM 984 N N . ILE A 1 123 ? 12.655 -2.675 0.530 1.00 94.38 123 ILE A N 1
ATOM 985 C CA . ILE A 1 123 ? 11.825 -2.316 -0.637 1.00 94.38 123 ILE A CA 1
ATOM 986 C C . ILE A 1 123 ? 12.044 -0.873 -1.128 1.00 94.38 123 ILE A C 1
ATOM 988 O O . ILE A 1 123 ? 11.747 -0.583 -2.281 1.00 94.38 123 ILE A O 1
ATOM 992 N N . TRP A 1 124 ? 12.582 0.003 -0.272 1.00 96.31 124 TRP A N 1
ATOM 993 C CA . TRP A 1 124 ? 12.869 1.411 -0.575 1.00 96.31 124 TRP A CA 1
ATOM 994 C C . TRP A 1 124 ? 14.362 1.707 -0.763 1.00 96.31 124 TRP A C 1
ATOM 996 O O . TRP A 1 124 ? 14.707 2.830 -1.127 1.00 96.31 124 TRP A O 1
ATOM 1006 N N . ASP A 1 125 ? 15.246 0.725 -0.558 1.00 96.25 125 ASP A N 1
ATOM 1007 C CA . ASP A 1 125 ? 16.702 0.928 -0.560 1.00 96.25 125 ASP A CA 1
ATOM 1008 C C . ASP A 1 125 ? 17.194 1.503 -1.897 1.00 96.25 125 ASP A C 1
ATOM 1010 O O . ASP A 1 125 ? 17.965 2.459 -1.916 1.00 96.25 125 ASP A O 1
ATOM 1014 N N . ALA A 1 126 ? 16.694 0.981 -3.024 1.00 94.75 126 ALA A N 1
ATOM 1015 C CA . ALA A 1 126 ? 17.072 1.470 -4.350 1.00 94.75 126 ALA A CA 1
ATOM 1016 C C . ALA A 1 126 ? 16.673 2.942 -4.553 1.00 94.75 126 ALA A C 1
ATOM 1018 O O . ALA A 1 126 ? 17.488 3.750 -4.994 1.00 94.75 126 ALA A O 1
ATOM 1019 N N . ASN A 1 127 ? 15.441 3.307 -4.178 1.00 95.06 127 ASN A N 1
ATOM 1020 C CA . ASN A 1 127 ? 14.925 4.670 -4.326 1.00 95.06 127 ASN A CA 1
ATOM 1021 C C . ASN A 1 127 ? 15.535 5.661 -3.324 1.00 95.06 127 ASN A C 1
ATOM 1023 O O . ASN A 1 127 ? 15.547 6.858 -3.592 1.00 95.06 127 ASN A O 1
ATOM 1027 N N . GLY A 1 128 ? 16.017 5.176 -2.179 1.00 96.19 128 GLY A N 1
ATOM 1028 C CA . GLY A 1 128 ? 16.695 5.979 -1.164 1.00 96.19 128 GLY A CA 1
ATOM 1029 C C . GLY A 1 128 ? 18.213 6.050 -1.324 1.00 96.19 128 GLY A C 1
ATOM 1030 O O . GLY A 1 128 ? 18.847 6.768 -0.555 1.00 96.19 128 GLY A O 1
ATOM 1031 N N . SER A 1 129 ? 18.798 5.313 -2.274 1.00 97.44 129 SER A N 1
ATOM 1032 C CA . SER A 1 129 ? 20.248 5.271 -2.483 1.00 97.44 129 SER A CA 1
ATOM 1033 C C . SER A 1 129 ? 20.810 6.631 -2.896 1.00 97.44 129 SER A C 1
ATOM 1035 O O . SER A 1 129 ? 20.140 7.419 -3.572 1.00 97.44 129 SER A O 1
ATOM 1037 N N . ARG A 1 130 ? 22.073 6.894 -2.537 1.00 97.62 130 ARG A N 1
ATOM 1038 C CA . ARG A 1 130 ? 22.765 8.132 -2.933 1.00 97.62 130 ARG A CA 1
ATOM 1039 C C . ARG A 1 130 ? 22.704 8.374 -4.446 1.00 97.62 130 ARG A C 1
ATOM 1041 O O . ARG A 1 130 ? 22.331 9.463 -4.875 1.00 97.62 130 ARG A O 1
ATOM 1048 N N . GLU A 1 131 ? 23.013 7.347 -5.236 1.00 96.94 131 GLU A N 1
ATOM 1049 C CA . GLU A 1 131 ? 23.004 7.410 -6.703 1.00 96.94 131 GLU A CA 1
ATOM 1050 C C . GLU A 1 131 ? 21.625 7.802 -7.250 1.00 96.94 131 GLU A C 1
ATOM 1052 O O . GLU A 1 131 ? 21.515 8.691 -8.094 1.00 96.94 131 GLU A O 1
ATOM 1057 N N . PHE A 1 132 ? 20.555 7.182 -6.746 1.00 95.75 132 PHE A N 1
ATOM 1058 C CA . PHE A 1 132 ? 19.202 7.457 -7.222 1.00 95.75 132 PHE A CA 1
ATOM 1059 C C . PHE A 1 132 ? 18.745 8.879 -6.871 1.00 95.75 132 PHE A C 1
ATOM 1061 O O . PHE A 1 132 ? 18.181 9.573 -7.717 1.00 95.75 132 PHE A O 1
ATOM 1068 N N . LEU A 1 133 ? 19.027 9.343 -5.651 1.00 97.44 133 LEU A N 1
ATOM 1069 C CA . LEU A 1 133 ? 18.708 10.708 -5.231 1.00 97.44 133 LEU A CA 1
ATOM 1070 C C . LEU A 1 133 ? 19.488 11.757 -6.042 1.00 97.44 133 LEU A C 1
ATOM 1072 O O . LEU A 1 133 ? 18.917 12.778 -6.428 1.00 97.44 133 LEU A O 1
ATOM 1076 N N . ASP A 1 134 ? 20.760 11.500 -6.354 1.00 96.81 134 ASP A N 1
ATOM 1077 C CA . ASP A 1 134 ? 21.577 12.393 -7.187 1.00 96.81 134 ASP A CA 1
ATOM 1078 C C . ASP A 1 134 ? 21.062 12.463 -8.626 1.00 96.81 134 ASP A C 1
ATOM 1080 O O . ASP A 1 134 ? 20.974 13.554 -9.192 1.00 96.81 134 ASP A O 1
ATOM 1084 N N . ASN A 1 135 ? 20.623 11.332 -9.188 1.00 95.31 135 ASN A N 1
ATOM 1085 C CA . ASN A 1 135 ? 19.998 11.273 -10.512 1.00 95.31 135 ASN A CA 1
ATOM 1086 C C . ASN A 1 135 ? 18.684 12.072 -10.593 1.00 95.31 135 ASN A C 1
ATOM 1088 O O . ASN A 1 135 ? 18.311 12.536 -11.670 1.00 95.31 135 ASN A O 1
ATOM 1092 N N . LEU A 1 136 ? 17.997 12.269 -9.464 1.00 95.00 136 LEU A N 1
ATOM 1093 C CA . LEU A 1 136 ? 16.823 13.143 -9.354 1.00 95.00 136 LEU A CA 1
ATOM 1094 C C . LEU A 1 136 ? 17.176 14.616 -9.088 1.00 95.00 136 LEU A C 1
ATOM 1096 O O . LEU A 1 136 ? 16.280 15.452 -8.995 1.00 95.00 136 LEU A O 1
ATOM 1100 N N . GLY A 1 137 ? 18.460 14.954 -8.941 1.00 97.12 137 GLY A N 1
ATOM 1101 C CA . GLY A 1 137 ? 18.913 16.297 -8.571 1.00 97.12 137 GLY A CA 1
ATOM 1102 C C . GLY A 1 137 ? 18.750 16.626 -7.082 1.00 97.12 137 GLY A C 1
ATOM 1103 O O . GLY A 1 137 ? 18.936 17.775 -6.684 1.00 97.12 137 GLY A O 1
ATOM 1104 N N . LEU A 1 138 ? 18.445 15.638 -6.235 1.00 96.56 138 LEU A N 1
ATOM 1105 C CA . LEU A 1 138 ? 18.263 15.787 -4.786 1.00 96.56 138 LEU A CA 1
ATOM 1106 C C . LEU A 1 138 ? 19.599 15.628 -4.035 1.00 96.56 138 LEU A C 1
ATOM 1108 O O . LEU A 1 138 ? 19.701 14.901 -3.047 1.00 96.56 138 LEU A O 1
ATOM 1112 N N . THR A 1 139 ? 20.640 16.323 -4.493 1.00 96.69 139 THR A N 1
ATOM 1113 C CA . THR A 1 139 ? 22.029 16.153 -4.016 1.00 96.69 139 THR A CA 1
ATOM 1114 C C . THR A 1 139 ? 22.251 16.570 -2.561 1.00 96.69 139 THR A C 1
ATOM 1116 O O . THR A 1 139 ? 23.167 16.080 -1.909 1.00 96.69 139 THR A O 1
ATOM 1119 N N . GLN A 1 140 ? 21.400 17.450 -2.028 1.00 95.44 140 GLN A N 1
ATOM 1120 C CA . GLN A 1 140 ? 21.452 17.906 -0.631 1.00 95.44 140 GLN A CA 1
ATOM 1121 C C . GLN A 1 140 ? 20.689 16.988 0.338 1.00 95.44 140 GLN A C 1
ATOM 1123 O O . GLN A 1 140 ? 20.764 17.166 1.550 1.00 95.44 140 GLN A O 1
ATOM 1128 N N . ARG A 1 141 ? 19.913 16.031 -0.183 1.00 96.94 141 ARG A N 1
ATOM 1129 C CA . ARG A 1 141 ? 19.068 15.130 0.610 1.00 96.94 141 ARG A CA 1
ATOM 1130 C C . ARG A 1 141 ? 19.909 13.987 1.163 1.00 96.94 141 ARG A C 1
ATOM 1132 O O . ARG A 1 141 ? 20.685 13.429 0.403 1.00 96.94 141 ARG A O 1
ATOM 1139 N N . GLU A 1 142 ? 19.782 13.618 2.437 1.00 98.19 142 GLU A N 1
ATOM 1140 C CA . GLU A 1 142 ? 20.537 12.489 3.010 1.00 98.19 142 GLU A CA 1
ATOM 1141 C C . GLU A 1 142 ? 20.159 11.158 2.330 1.00 98.19 142 GLU A C 1
ATOM 1143 O O . GLU A 1 142 ? 19.013 10.957 1.938 1.00 98.19 142 GLU A O 1
ATOM 1148 N N . GLU A 1 143 ? 21.103 10.219 2.207 1.00 98.25 143 GLU A N 1
ATOM 1149 C CA . GLU A 1 143 ? 20.777 8.852 1.784 1.00 98.25 143 GLU A CA 1
ATOM 1150 C C . GLU A 1 143 ? 19.728 8.233 2.722 1.00 98.25 143 GLU A C 1
ATOM 1152 O O . GLU A 1 143 ? 19.858 8.287 3.948 1.00 98.25 143 GLU A O 1
ATOM 1157 N N . GLY A 1 144 ? 18.690 7.634 2.141 1.00 97.56 144 GLY A N 1
ATOM 1158 C CA . GLY A 1 144 ? 17.531 7.105 2.857 1.00 97.56 144 GLY A CA 1
ATOM 1159 C C . GLY A 1 144 ? 16.423 8.124 3.143 1.00 97.56 144 GLY A C 1
ATOM 1160 O O . GLY A 1 144 ? 15.334 7.699 3.526 1.00 97.56 144 GLY A O 1
ATOM 1161 N N . ASP A 1 145 ? 16.636 9.427 2.931 1.00 98.56 145 ASP A N 1
ATOM 1162 C CA . ASP A 1 145 ? 15.560 10.422 2.979 1.00 98.56 145 ASP A CA 1
ATOM 1163 C C . ASP A 1 145 ? 14.770 10.358 1.664 1.00 98.56 145 ASP A C 1
ATOM 1165 O O . ASP A 1 145 ? 15.250 10.748 0.601 1.00 98.56 145 ASP A O 1
ATOM 1169 N N . LEU A 1 146 ? 13.54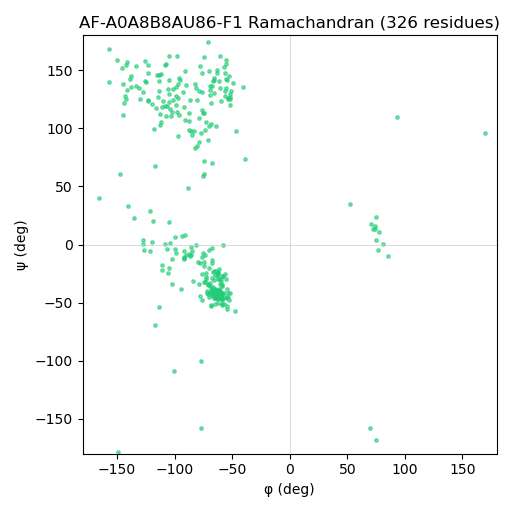3 9.837 1.732 1.00 98.44 146 LEU A N 1
ATOM 1170 C CA . LEU A 1 146 ? 12.684 9.639 0.560 1.00 98.44 146 LEU A CA 1
ATOM 1171 C C . LEU A 1 146 ? 11.887 10.896 0.179 1.00 98.44 146 LEU A C 1
ATOM 1173 O O . LEU A 1 146 ? 11.201 10.911 -0.846 1.00 98.44 146 LEU A O 1
ATOM 1177 N N . GLY A 1 147 ? 11.959 11.950 0.992 1.00 98.56 147 GLY A N 1
ATOM 1178 C CA . GLY A 1 147 ? 11.126 13.137 0.864 1.00 98.56 147 GLY A CA 1
ATOM 1179 C C . GLY A 1 147 ? 9.685 12.940 1.317 1.00 98.56 147 GLY A C 1
ATOM 1180 O O . GLY A 1 147 ? 9.367 11.942 1.964 1.00 98.56 147 GLY A O 1
ATOM 1181 N N . PRO A 1 148 ? 8.798 13.903 1.015 1.00 98.56 148 PRO A N 1
ATOM 1182 C CA . PRO A 1 148 ? 7.425 13.935 1.515 1.00 98.56 148 PRO A CA 1
ATOM 1183 C C . PRO A 1 148 ? 6.516 12.917 0.800 1.00 98.56 148 PRO A C 1
ATOM 1185 O O . PRO A 1 148 ? 5.525 13.285 0.175 1.00 98.56 148 PRO A O 1
ATOM 1188 N N . VAL A 1 149 ? 6.862 11.629 0.866 1.00 98.38 149 VAL A N 1
ATOM 1189 C CA . VAL A 1 149 ? 6.138 10.506 0.246 1.00 98.38 149 VAL A CA 1
ATOM 1190 C C . VAL A 1 149 ? 4.875 10.135 1.046 1.00 98.38 149 VAL A C 1
ATOM 1192 O O . VAL A 1 149 ? 4.330 10.949 1.786 1.00 98.38 149 VAL A O 1
ATOM 1195 N N . TYR A 1 150 ? 4.366 8.909 0.893 1.00 98.56 150 TYR A N 1
ATOM 1196 C CA . TYR A 1 150 ? 3.053 8.476 1.389 1.00 98.56 150 TYR A CA 1
ATOM 1197 C C . TYR A 1 150 ? 2.757 8.847 2.844 1.00 98.56 150 TYR A C 1
ATOM 1199 O O . TYR A 1 150 ? 1.772 9.539 3.086 1.00 98.56 150 TYR A O 1
ATOM 1207 N N . GLY A 1 151 ? 3.596 8.420 3.796 1.00 98.06 151 GLY A N 1
ATOM 1208 C CA . GLY A 1 151 ? 3.344 8.661 5.216 1.00 98.06 151 GLY A CA 1
ATOM 1209 C C . GLY A 1 151 ? 3.264 10.151 5.541 1.00 98.06 151 GLY A C 1
ATOM 1210 O O . GLY A 1 151 ? 2.322 10.592 6.199 1.00 98.06 151 GLY A O 1
ATOM 1211 N N . PHE A 1 152 ? 4.189 10.945 5.001 1.00 98.88 152 PHE A N 1
ATOM 1212 C CA . PHE A 1 152 ? 4.166 12.395 5.169 1.00 98.88 152 PHE A CA 1
ATOM 1213 C C . PHE A 1 152 ? 2.871 13.003 4.640 1.00 98.88 152 PHE A C 1
ATOM 1215 O O . PHE A 1 152 ? 2.221 13.766 5.344 1.00 98.88 152 PHE A O 1
ATOM 1222 N N . GLN A 1 153 ? 2.430 12.621 3.440 1.00 98.81 153 GLN A N 1
ATOM 1223 C CA . GLN A 1 153 ? 1.16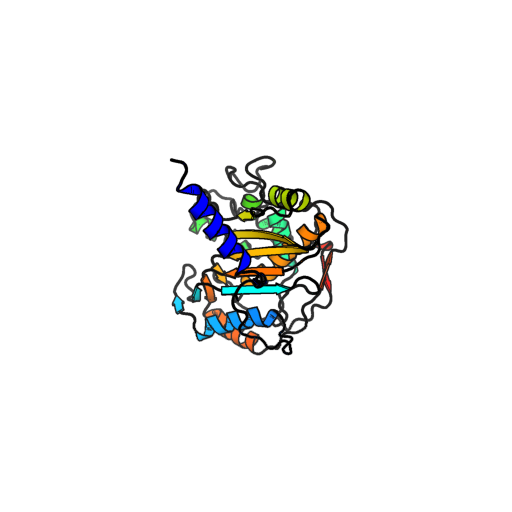7 13.129 2.905 1.00 98.81 153 GLN A CA 1
ATOM 1224 C C . GLN A 1 153 ? -0.035 12.644 3.727 1.00 98.81 153 GLN A C 1
ATOM 1226 O O . GLN A 1 153 ? -1.020 13.361 3.843 1.00 98.81 153 GLN A O 1
ATOM 1231 N N . TRP A 1 154 ? 0.012 11.464 4.348 1.00 98.75 154 TRP A N 1
ATOM 1232 C CA . TRP A 1 154 ? -1.087 10.979 5.191 1.00 98.75 154 TRP A CA 1
ATOM 1233 C C . TRP A 1 154 ? -1.215 11.743 6.510 1.00 98.75 154 TRP A C 1
ATOM 1235 O O . TRP A 1 154 ? -2.339 11.927 6.979 1.00 98.75 154 TRP A O 1
ATOM 1245 N N . ARG A 1 155 ? -0.097 12.171 7.106 1.00 98.81 155 ARG A N 1
ATOM 1246 C CA . ARG A 1 155 ? -0.063 12.773 8.451 1.00 98.81 155 ARG A CA 1
ATOM 1247 C C . ARG A 1 155 ? 0.149 14.291 8.453 1.00 98.81 155 ARG A C 1
ATOM 1249 O O . ARG A 1 155 ? -0.269 14.954 9.396 1.00 98.81 155 ARG A O 1
ATOM 1256 N N . HIS A 1 156 ? 0.755 14.831 7.398 1.00 98.81 156 HIS A N 1
ATOM 1257 C CA . HIS A 1 156 ? 1.272 16.201 7.314 1.00 98.81 156 HIS A CA 1
ATOM 1258 C C . HIS A 1 156 ? 1.012 16.849 5.943 1.00 98.81 156 HIS A C 1
ATOM 1260 O O . HIS A 1 156 ? 1.819 17.645 5.463 1.00 98.81 156 HIS A O 1
ATOM 1266 N N . PHE A 1 157 ? -0.107 16.526 5.280 1.00 98.75 157 PHE A N 1
ATOM 1267 C CA . PHE A 1 157 ? -0.396 17.044 3.936 1.00 98.75 157 PHE A CA 1
ATOM 1268 C C . PHE A 1 157 ? -0.322 18.579 3.902 1.00 98.75 157 PHE A C 1
ATOM 1270 O O . PHE A 1 157 ? -1.007 19.254 4.674 1.00 98.75 157 PHE A O 1
ATOM 1277 N N . GLY A 1 158 ? 0.487 19.128 2.994 1.00 98.44 158 GLY A N 1
ATOM 1278 C CA . GLY A 1 158 ? 0.678 20.574 2.837 1.00 98.44 158 GLY A CA 1
ATOM 1279 C C . GLY A 1 158 ? 1.658 21.226 3.821 1.00 98.44 158 GLY A C 1
ATOM 1280 O O . GLY A 1 158 ? 1.852 22.437 3.735 1.00 98.44 158 GLY A O 1
ATOM 1281 N N . ALA A 1 159 ? 2.281 20.472 4.733 1.00 98.62 159 ALA A N 1
ATOM 1282 C CA . ALA A 1 159 ? 3.411 20.969 5.515 1.00 98.62 159 ALA A CA 1
ATOM 1283 C C . ALA A 1 159 ? 4.662 21.135 4.634 1.00 98.62 159 ALA A C 1
ATOM 1285 O O . ALA A 1 159 ? 4.873 20.389 3.678 1.00 98.62 159 ALA A O 1
ATOM 1286 N N . GLU A 1 160 ? 5.522 22.095 4.975 1.00 98.25 160 GLU A N 1
ATOM 1287 C CA . GLU A 1 160 ? 6.803 22.277 4.294 1.00 98.25 160 GLU A CA 1
ATOM 1288 C C . GLU A 1 160 ? 7.787 21.177 4.714 1.00 98.25 160 GLU A C 1
ATOM 1290 O O . GLU A 1 160 ? 8.222 21.116 5.866 1.00 98.25 160 GLU 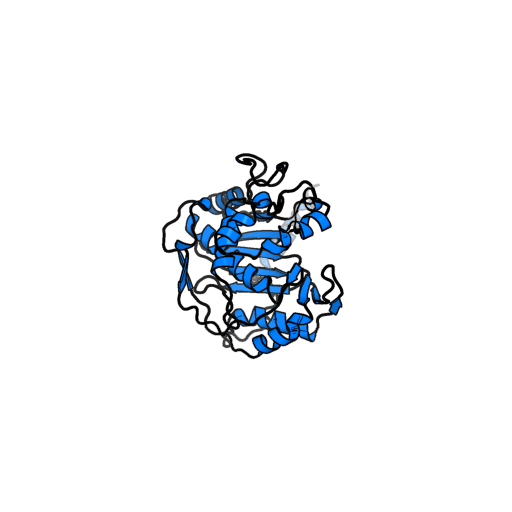A O 1
ATOM 1295 N N . TYR A 1 161 ? 8.154 20.303 3.775 1.00 98.56 161 TYR A N 1
ATOM 1296 C CA . TYR A 1 161 ? 9.180 19.295 4.020 1.00 98.56 161 TYR A CA 1
ATOM 1297 C C . TYR A 1 161 ? 10.566 19.936 4.152 1.00 98.56 161 TYR A C 1
ATOM 1299 O O . TYR A 1 161 ? 10.957 20.765 3.334 1.00 98.56 161 TYR A O 1
ATOM 1307 N N . LYS A 1 162 ? 11.325 19.480 5.147 1.00 98.00 162 LYS A N 1
ATOM 1308 C CA . LYS A 1 162 ? 12.684 19.923 5.478 1.00 98.00 162 LYS A CA 1
ATOM 1309 C C . LYS A 1 162 ? 13.643 18.750 5.310 1.00 98.00 162 LYS A C 1
ATOM 1311 O O . LYS A 1 162 ? 14.392 18.716 4.341 1.00 98.00 162 LYS A O 1
ATOM 1316 N N . ASP A 1 163 ? 13.534 17.759 6.188 1.00 97.94 163 ASP A N 1
ATOM 1317 C CA . ASP A 1 163 ? 14.316 16.525 6.179 1.00 97.94 163 ASP A CA 1
ATOM 1318 C C . ASP A 1 163 ? 13.572 15.418 6.946 1.00 97.94 163 ASP A C 1
ATOM 1320 O O . ASP A 1 163 ? 12.584 15.668 7.637 1.00 97.94 163 ASP A O 1
ATOM 1324 N N . MET A 1 164 ? 14.044 14.179 6.825 1.00 98.12 164 MET A N 1
ATOM 1325 C CA . MET A 1 164 ? 13.426 13.011 7.466 1.00 98.12 164 MET A CA 1
ATOM 1326 C C . MET A 1 164 ? 13.565 12.938 9.001 1.00 98.12 164 MET A C 1
ATOM 1328 O O . MET A 1 164 ? 13.031 12.003 9.608 1.00 98.12 164 MET A O 1
ATOM 1332 N N . HIS A 1 165 ? 14.298 13.865 9.628 1.00 97.94 165 HIS A N 1
ATOM 1333 C CA . HIS A 1 165 ? 14.555 13.899 11.075 1.00 97.94 165 HIS A CA 1
ATOM 1334 C C . HIS A 1 165 ? 13.742 14.977 11.796 1.00 97.94 165 HIS A C 1
ATOM 1336 O O . HIS A 1 165 ? 13.564 14.897 13.012 1.00 97.94 165 HIS A O 1
ATOM 1342 N N . ASN A 1 166 ? 13.255 15.982 11.067 1.00 98.06 166 ASN A N 1
ATOM 1343 C CA . ASN A 1 166 ? 12.473 17.079 11.612 1.00 98.06 166 ASN A CA 1
ATOM 1344 C C . ASN A 1 166 ? 11.158 16.586 12.250 1.00 98.06 166 ASN A C 1
ATOM 1346 O O . ASN A 1 166 ? 10.454 15.735 11.708 1.00 98.06 166 ASN A O 1
ATOM 1350 N N . ASP A 1 167 ? 10.779 17.187 13.381 1.00 97.75 167 ASP A N 1
ATOM 1351 C CA . ASP A 1 167 ? 9.471 16.955 13.994 1.00 97.75 167 ASP A CA 1
ATOM 1352 C C . ASP A 1 167 ? 8.372 17.713 13.233 1.00 97.75 167 ASP A C 1
ATOM 1354 O O . ASP A 1 167 ? 8.357 18.947 13.181 1.00 97.75 167 ASP A O 1
ATOM 1358 N N . TYR A 1 168 ? 7.451 16.961 12.632 1.00 98.44 168 TYR A N 1
ATOM 1359 C CA . TYR A 1 168 ? 6.298 17.475 11.890 1.00 98.44 168 TYR A CA 1
ATOM 1360 C C . TYR A 1 168 ? 4.997 17.466 12.702 1.00 98.44 168 TYR A C 1
ATOM 1362 O O . TYR A 1 168 ? 3.931 17.766 12.162 1.00 98.44 168 TYR A O 1
ATOM 1370 N N . THR A 1 169 ? 5.051 17.143 13.997 1.00 97.00 169 THR A N 1
ATOM 1371 C CA . THR A 1 169 ? 3.868 17.083 14.862 1.00 97.00 169 THR A CA 1
ATOM 1372 C C . THR A 1 169 ? 3.070 18.387 14.801 1.00 97.00 169 THR A C 1
ATOM 1374 O O . THR A 1 169 ? 3.598 19.479 15.001 1.00 97.00 169 THR A O 1
ATOM 1377 N N . GLY A 1 170 ? 1.774 18.272 14.500 1.00 97.44 170 GLY A N 1
ATOM 1378 C CA . GLY A 1 170 ? 0.864 19.416 14.384 1.00 97.44 170 GLY A CA 1
ATOM 1379 C C . GLY A 1 170 ? 1.015 20.252 13.107 1.00 97.44 170 GLY A C 1
ATOM 1380 O O . GLY A 1 170 ? 0.319 21.256 12.970 1.00 97.44 170 GLY A O 1
ATOM 1381 N N . GLN A 1 171 ? 1.886 19.862 12.173 1.00 98.56 171 GLN A N 1
ATOM 1382 C CA . GLN A 1 171 ? 2.059 20.544 10.891 1.00 98.56 171 GLN A CA 1
ATOM 1383 C C . GLN A 1 171 ? 1.239 19.870 9.786 1.00 98.56 171 GLN A C 1
ATOM 1385 O O . GLN A 1 171 ? 1.150 18.643 9.720 1.00 98.56 171 GLN A O 1
ATOM 1390 N N . GLY A 1 172 ? 0.684 20.685 8.883 1.00 98.50 172 GLY A N 1
ATOM 1391 C CA . GLY A 1 172 ? -0.126 20.217 7.757 1.00 98.50 172 GLY A CA 1
ATOM 1392 C C . GLY A 1 172 ? -1.484 19.652 8.184 1.00 98.50 172 GLY A C 1
ATOM 1393 O O . GLY A 1 172 ? -2.013 19.979 9.246 1.00 98.50 172 GLY A O 1
ATOM 1394 N N . VAL A 1 173 ? -2.068 18.819 7.324 1.00 98.81 173 VAL A N 1
ATOM 1395 C CA . VAL A 1 173 ? -3.348 18.142 7.568 1.00 98.81 173 VAL A CA 1
ATOM 1396 C C . VAL A 1 173 ? -3.116 16.650 7.821 1.00 98.81 173 VAL A C 1
ATOM 1398 O O . VAL A 1 173 ? -2.653 15.936 6.928 1.00 98.81 173 VAL A O 1
ATOM 1401 N N . ASP A 1 174 ? -3.507 16.165 9.005 1.00 98.81 174 ASP A N 1
ATOM 1402 C CA . ASP A 1 174 ? -3.530 14.730 9.331 1.00 98.81 174 ASP A CA 1
ATOM 1403 C C . ASP A 1 174 ? -4.776 14.073 8.712 1.00 98.81 174 ASP A C 1
ATOM 1405 O O . ASP A 1 174 ? -5.861 14.009 9.304 1.00 98.81 174 ASP A O 1
ATOM 1409 N N . GLN A 1 175 ? -4.628 13.620 7.466 1.00 98.88 175 GLN A N 1
ATOM 1410 C CA . GLN A 1 175 ? -5.698 12.983 6.701 1.00 98.88 175 GLN A CA 1
ATOM 1411 C C . GLN A 1 175 ? -6.110 11.639 7.308 1.00 98.88 175 GLN A C 1
ATOM 1413 O O . GLN A 1 175 ? -7.300 11.323 7.322 1.00 98.88 175 GLN A O 1
ATOM 1418 N N . LEU A 1 176 ? -5.155 10.850 7.814 1.00 98.81 176 LEU A N 1
ATOM 1419 C CA . LEU A 1 176 ? -5.440 9.550 8.428 1.00 98.81 176 LEU A CA 1
ATOM 1420 C C . LEU A 1 176 ? -6.300 9.716 9.685 1.00 98.81 176 LEU A C 1
ATOM 1422 O O . LEU A 1 176 ? -7.321 9.035 9.820 1.00 98.81 176 LEU A O 1
ATOM 1426 N N . ARG A 1 177 ? -5.943 10.663 10.562 1.00 98.69 177 ARG A N 1
ATOM 1427 C CA . ARG A 1 177 ? -6.768 11.019 11.723 1.00 98.69 177 ARG A CA 1
ATOM 1428 C C . ARG A 1 177 ? -8.158 11.476 11.285 1.00 98.69 177 ARG A C 1
ATOM 1430 O O . ARG A 1 177 ? -9.149 10.939 11.770 1.00 98.69 177 ARG A O 1
ATOM 1437 N N . GLY A 1 178 ? -8.238 12.376 10.302 1.00 98.75 178 GLY A N 1
ATOM 1438 C CA . GLY A 1 178 ? -9.514 12.870 9.776 1.00 98.75 178 GLY A CA 1
ATOM 1439 C C . GLY A 1 178 ? -10.410 11.779 9.170 1.00 98.75 178 GLY A C 1
ATOM 1440 O O . GLY A 1 178 ? -11.633 11.850 9.295 1.00 98.75 178 GLY A O 1
ATOM 1441 N N . VAL A 1 179 ? -9.832 10.754 8.535 1.00 98.88 179 VAL A N 1
ATOM 1442 C CA . VAL A 1 179 ? -10.560 9.567 8.055 1.00 98.88 179 VAL A CA 1
ATOM 1443 C C . VAL A 1 179 ? -11.132 8.771 9.225 1.00 98.88 179 VAL A C 1
ATOM 1445 O O . VAL A 1 179 ? -12.328 8.483 9.229 1.00 98.88 179 VAL A O 1
ATOM 1448 N N . ILE A 1 180 ? -10.308 8.449 10.225 1.00 98.88 180 ILE A N 1
ATOM 1449 C CA . ILE A 1 180 ? -10.727 7.673 11.402 1.00 98.88 180 ILE A CA 1
ATOM 1450 C C . ILE A 1 180 ? -11.839 8.407 12.162 1.00 98.88 180 ILE A C 1
ATOM 1452 O O . ILE A 1 180 ? -12.846 7.795 12.521 1.00 98.88 180 ILE A O 1
ATOM 1456 N N . ASP A 1 181 ? -11.700 9.719 12.350 1.00 98.75 181 ASP A N 1
ATOM 1457 C CA . ASP A 1 181 ? -12.683 10.535 13.063 1.00 98.75 181 ASP A CA 1
ATOM 1458 C C . ASP A 1 181 ? -14.026 10.586 12.329 1.00 98.75 181 ASP A C 1
ATOM 1460 O O . ASP A 1 181 ? -15.077 10.481 12.966 1.00 98.75 181 ASP A O 1
ATOM 1464 N N . LYS A 1 182 ? -14.022 10.690 10.992 1.00 98.81 182 LYS A N 1
ATOM 1465 C CA . LYS A 1 182 ? -15.255 10.613 10.194 1.00 98.81 182 LYS A CA 1
ATOM 1466 C C . LYS A 1 182 ? -15.894 9.234 10.273 1.00 98.81 182 LYS A C 1
ATOM 1468 O O . LYS A 1 182 ? -17.101 9.157 10.436 1.00 98.81 182 LYS A O 1
ATOM 1473 N N . ILE A 1 183 ? -15.116 8.155 10.214 1.00 98.81 183 ILE A N 1
ATOM 1474 C CA . ILE A 1 183 ? -15.660 6.794 10.336 1.00 98.81 183 ILE A CA 1
ATOM 1475 C C . ILE A 1 183 ? -16.357 6.608 11.690 1.00 98.81 183 ILE A C 1
ATOM 1477 O O . ILE A 1 183 ? -17.445 6.041 11.736 1.00 98.81 183 ILE A O 1
ATOM 1481 N N . LYS A 1 184 ? -15.770 7.119 12.780 1.00 98.44 184 LYS A N 1
ATOM 1482 C CA . LYS A 1 184 ? -16.358 7.019 14.126 1.00 98.44 184 LYS A CA 1
ATOM 1483 C C . LYS A 1 184 ? -17.599 7.896 14.303 1.00 98.44 184 LYS A C 1
ATOM 1485 O O . LYS A 1 184 ? -18.569 7.456 14.908 1.00 98.44 184 LYS A O 1
ATOM 1490 N N . ASN A 1 185 ? -17.559 9.133 13.807 1.00 98.56 185 ASN A N 1
ATOM 1491 C CA . ASN A 1 185 ? -18.522 10.169 14.200 1.00 98.56 185 ASN A CA 1
ATOM 1492 C C . ASN A 1 185 ? -19.504 10.582 13.093 1.00 98.56 185 ASN A C 1
ATOM 1494 O O . ASN A 1 185 ? -20.527 11.196 13.383 1.00 98.56 185 ASN A O 1
ATOM 1498 N N . ASN A 1 186 ? -19.203 10.283 11.830 1.00 98.31 186 ASN A N 1
ATOM 1499 C CA . ASN A 1 186 ? -20.036 10.598 10.669 1.00 98.31 186 ASN A CA 1
ATOM 1500 C C . ASN A 1 186 ? -19.894 9.514 9.571 1.00 98.31 186 ASN A C 1
ATOM 1502 O O . ASN A 1 186 ? -19.431 9.814 8.466 1.00 98.31 186 ASN A O 1
ATOM 1506 N N . PRO A 1 187 ? -20.239 8.243 9.862 1.00 98.31 187 PRO A N 1
ATOM 1507 C CA . PRO A 1 187 ? -19.944 7.103 8.984 1.00 98.31 187 PRO A CA 1
ATOM 1508 C C . PRO A 1 187 ? -20.622 7.168 7.605 1.00 98.31 187 PRO A C 1
ATOM 1510 O O . PRO A 1 187 ? -20.109 6.592 6.649 1.00 98.31 187 PRO A O 1
ATOM 1513 N N . ASP A 1 188 ? -21.735 7.897 7.480 1.00 97.94 188 ASP A N 1
ATOM 1514 C CA . ASP A 1 188 ? -22.456 8.088 6.213 1.00 97.94 188 ASP A CA 1
ATOM 1515 C C . ASP A 1 188 ? -21.841 9.187 5.319 1.00 97.94 188 ASP A C 1
ATOM 1517 O O . ASP A 1 188 ? -22.342 9.462 4.218 1.00 97.94 188 ASP A O 1
ATOM 1521 N N . ASP A 1 189 ? -20.764 9.845 5.772 1.00 98.25 189 ASP A N 1
ATOM 1522 C CA . ASP A 1 189 ? -20.059 10.853 4.986 1.00 98.25 189 ASP A CA 1
ATOM 1523 C C . ASP A 1 189 ? -19.511 10.238 3.690 1.00 98.25 189 ASP A C 1
ATOM 1525 O O . ASP A 1 189 ? -18.879 9.184 3.658 1.00 98.25 189 ASP A O 1
ATOM 1529 N N . ARG A 1 190 ? -19.709 10.945 2.579 1.00 98.31 190 ARG A N 1
ATOM 1530 C CA . ARG A 1 190 ? -19.212 10.549 1.255 1.00 98.31 190 ARG A CA 1
ATOM 1531 C C . ARG A 1 190 ? -17.825 11.124 0.953 1.00 98.31 190 ARG A C 1
ATOM 1533 O O . ARG A 1 190 ? -17.363 11.038 -0.180 1.00 98.31 190 ARG A O 1
ATOM 1540 N N . ARG A 1 191 ? -17.181 11.748 1.946 1.00 98.56 191 ARG A N 1
ATOM 1541 C CA . ARG A 1 191 ? -15.885 12.447 1.865 1.00 98.56 191 ARG A CA 1
ATOM 1542 C C . ARG A 1 191 ? -14.850 11.849 2.825 1.00 98.56 191 ARG A C 1
ATOM 1544 O O . ARG A 1 191 ? -13.969 12.561 3.323 1.00 98.56 191 ARG A O 1
ATOM 1551 N N . ILE A 1 192 ? -14.968 10.557 3.122 1.00 98.88 192 ILE A N 1
ATOM 1552 C CA . ILE A 1 192 ? -13.985 9.806 3.908 1.00 98.88 192 ILE A CA 1
ATOM 1553 C C . ILE A 1 192 ? -12.856 9.390 2.963 1.00 98.88 192 ILE A C 1
ATOM 1555 O O . ILE A 1 192 ? -12.877 8.308 2.380 1.00 98.88 192 ILE A O 1
ATOM 1559 N N . ILE A 1 193 ? -11.920 10.309 2.735 1.00 98.75 193 ILE A N 1
ATOM 1560 C CA . ILE A 1 193 ? -10.880 10.188 1.710 1.00 98.75 193 ILE A CA 1
ATOM 1561 C C . ILE A 1 193 ? -9.506 10.558 2.266 1.00 98.75 193 ILE A C 1
ATOM 1563 O O . ILE A 1 193 ? -9.406 11.373 3.183 1.00 98.75 193 ILE A O 1
ATOM 1567 N N . MET A 1 194 ? -8.463 10.000 1.659 1.00 98.06 194 MET A N 1
ATOM 1568 C CA . MET A 1 194 ? -7.071 10.418 1.831 1.00 98.06 194 MET A CA 1
ATOM 1569 C C . MET A 1 194 ? -6.359 10.420 0.472 1.00 98.06 194 MET A C 1
ATOM 1571 O O . MET A 1 194 ? -6.637 9.576 -0.385 1.00 98.06 194 MET A O 1
ATOM 1575 N N . SER A 1 195 ? -5.441 11.364 0.270 1.00 98.38 195 SER A N 1
ATOM 1576 C CA . SER A 1 195 ? -4.648 11.492 -0.956 1.00 98.38 195 SER A CA 1
ATOM 1577 C C . SER A 1 195 ? -3.159 11.555 -0.640 1.00 98.38 195 SER A C 1
ATOM 1579 O O . SER A 1 195 ? -2.734 12.352 0.191 1.00 98.38 195 SER A O 1
ATOM 1581 N N . ALA A 1 196 ? -2.356 10.757 -1.339 1.00 98.50 196 ALA A N 1
ATOM 1582 C CA . ALA A 1 196 ? -0.903 10.915 -1.354 1.00 98.50 196 ALA A CA 1
ATOM 1583 C C . ALA A 1 196 ? -0.438 11.817 -2.512 1.00 98.50 196 ALA A C 1
ATOM 1585 O O . ALA A 1 196 ? 0.715 12.232 -2.555 1.00 98.50 196 ALA A O 1
ATOM 1586 N N . TRP A 1 197 ? -1.315 12.135 -3.468 1.00 98.50 197 TRP A N 1
ATOM 1587 C CA . TRP A 1 197 ? -0.954 12.942 -4.630 1.00 98.50 197 TRP A CA 1
ATOM 1588 C C . TRP A 1 197 ? -1.006 14.438 -4.305 1.00 98.50 197 TRP A C 1
ATOM 1590 O O . TRP A 1 197 ? -2.075 15.050 -4.348 1.00 98.50 197 TRP A O 1
ATOM 1600 N N . ASN A 1 198 ? 0.153 15.019 -3.990 1.00 98.44 198 ASN A N 1
ATOM 1601 C CA . ASN A 1 198 ? 0.325 16.449 -3.736 1.00 98.44 198 ASN A CA 1
ATOM 1602 C C . ASN A 1 198 ? 1.178 17.091 -4.848 1.00 98.44 198 ASN A C 1
ATOM 1604 O O . ASN A 1 198 ? 2.399 16.934 -4.826 1.00 98.44 198 ASN A O 1
ATOM 1608 N N . PRO A 1 199 ? 0.572 17.822 -5.807 1.00 98.38 199 PRO A N 1
ATOM 1609 C CA . PRO A 1 199 ? 1.294 18.440 -6.921 1.00 98.38 199 PRO A CA 1
ATOM 1610 C C . PRO A 1 199 ? 2.449 19.363 -6.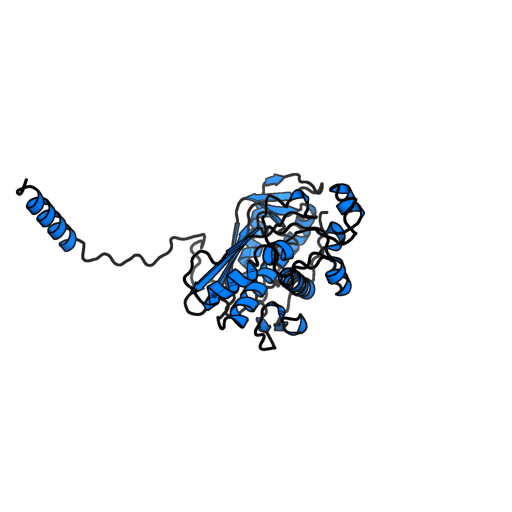513 1.00 98.38 199 PRO A C 1
ATOM 1612 O O . PRO A 1 199 ? 3.413 19.466 -7.262 1.00 98.38 199 PRO A O 1
ATOM 1615 N N . CYS A 1 200 ? 2.366 20.007 -5.344 1.00 98.25 200 CYS A N 1
ATOM 1616 C CA . CYS A 1 200 ? 3.383 20.942 -4.853 1.00 98.25 200 CYS A CA 1
ATOM 1617 C C . CYS A 1 200 ? 4.648 20.257 -4.310 1.00 98.25 200 CYS A C 1
ATOM 1619 O O . CYS A 1 200 ? 5.626 20.943 -4.014 1.00 98.25 200 CYS A O 1
ATOM 1621 N N . ASP A 1 201 ? 4.605 18.935 -4.132 1.00 98.19 201 ASP A N 1
ATOM 1622 C CA . ASP A 1 201 ? 5.686 18.160 -3.524 1.00 98.19 201 ASP A CA 1
ATOM 1623 C C . ASP A 1 201 ? 6.238 17.060 -4.440 1.00 98.19 201 ASP A C 1
ATOM 1625 O O . ASP A 1 201 ? 7.200 16.398 -4.060 1.00 98.19 201 ASP A O 1
ATOM 1629 N N . LEU A 1 202 ? 5.654 16.820 -5.623 1.00 97.62 202 LEU A N 1
ATOM 1630 C CA . LEU A 1 202 ? 6.019 15.672 -6.473 1.00 97.62 202 LEU A CA 1
ATOM 1631 C C . LEU A 1 202 ? 7.499 15.657 -6.876 1.00 97.62 202 LEU A C 1
ATOM 1633 O O . LEU A 1 202 ? 8.086 14.585 -6.980 1.00 97.62 202 LEU A O 1
ATOM 1637 N N . ASP A 1 203 ? 8.090 16.828 -7.095 1.00 96.69 203 ASP A N 1
ATOM 1638 C CA . ASP A 1 203 ? 9.501 17.029 -7.435 1.00 96.69 203 ASP A CA 1
ATOM 1639 C C . ASP A 1 203 ? 10.450 16.841 -6.239 1.00 96.69 203 ASP A C 1
ATOM 1641 O O . ASP A 1 203 ? 11.651 16.659 -6.419 1.00 96.69 203 ASP A O 1
ATOM 1645 N N . LYS A 1 204 ? 9.916 16.835 -5.013 1.00 97.50 204 LYS A N 1
ATOM 1646 C CA . LYS A 1 204 ? 10.674 16.612 -3.771 1.00 97.50 204 LYS A CA 1
ATOM 1647 C C . LYS A 1 204 ? 10.711 15.141 -3.356 1.00 97.50 204 LYS A C 1
ATOM 1649 O O . LYS A 1 204 ? 11.444 14.799 -2.428 1.00 97.50 204 LYS A O 1
ATOM 1654 N N . MET A 1 205 ? 9.886 14.295 -3.971 1.00 98.06 205 MET A N 1
ATOM 1655 C CA . MET A 1 205 ? 9.731 12.884 -3.618 1.00 98.06 205 MET A CA 1
ATOM 1656 C C . MET A 1 205 ? 10.715 12.015 -4.401 1.00 98.06 205 MET A C 1
ATOM 1658 O O . MET A 1 205 ? 10.826 12.149 -5.617 1.00 98.06 205 MET A O 1
ATOM 1662 N N . ALA A 1 206 ? 11.343 11.046 -3.729 1.00 96.19 206 ALA A N 1
ATOM 1663 C CA . ALA A 1 206 ? 12.167 10.037 -4.398 1.00 96.19 206 ALA A CA 1
ATOM 1664 C C . ALA A 1 206 ? 11.356 9.243 -5.437 1.00 96.19 206 ALA A C 1
ATOM 1666 O O . ALA A 1 206 ? 11.843 8.898 -6.508 1.00 96.19 206 ALA A O 1
ATOM 1667 N N . LEU A 1 207 ? 10.079 8.976 -5.159 1.00 93.25 207 LEU A N 1
ATOM 1668 C CA . LEU A 1 207 ? 9.177 8.382 -6.135 1.00 93.25 207 LEU A CA 1
ATOM 1669 C C . LEU A 1 207 ? 7.772 8.969 -5.977 1.00 93.25 207 LEU A C 1
ATOM 1671 O O . LEU A 1 207 ? 7.171 8.814 -4.911 1.00 93.25 207 LEU A O 1
ATOM 1675 N N . PRO A 1 208 ? 7.200 9.586 -7.029 1.00 95.06 208 PRO A N 1
ATOM 1676 C CA . PRO A 1 208 ? 5.816 10.030 -7.001 1.00 95.06 208 PRO A CA 1
ATOM 1677 C C . PRO A 1 208 ? 4.851 8.879 -6.652 1.00 95.06 208 PRO A C 1
ATOM 1679 O O . PRO A 1 208 ? 4.941 7.812 -7.271 1.00 95.06 208 PRO A O 1
ATOM 1682 N N . PRO A 1 209 ? 3.873 9.080 -5.752 1.00 96.38 209 PRO A N 1
ATOM 1683 C CA . PRO A 1 209 ? 2.979 8.039 -5.256 1.00 96.38 209 PRO A CA 1
ATOM 1684 C C . PRO A 1 209 ? 2.290 7.234 -6.356 1.00 96.38 209 PRO A C 1
ATOM 1686 O O . PRO A 1 209 ? 1.631 7.797 -7.233 1.00 96.38 209 PRO A O 1
ATOM 1689 N N . CYS A 1 210 ? 2.421 5.907 -6.318 1.00 96.94 210 CYS A N 1
ATOM 1690 C CA . CYS A 1 210 ? 1.693 4.999 -7.207 1.00 96.94 210 CYS A CA 1
ATOM 1691 C C . CYS A 1 210 ? 0.236 4.856 -6.754 1.00 96.94 210 CYS A C 1
ATOM 1693 O O . CYS A 1 210 ? -0.681 4.996 -7.563 1.00 96.94 210 CYS A O 1
ATOM 1695 N N . HIS A 1 211 ? 0.021 4.618 -5.460 1.00 97.00 211 HIS A N 1
ATOM 1696 C CA . HIS A 1 211 ? -1.288 4.594 -4.811 1.00 97.00 211 HIS A CA 1
ATOM 1697 C C . HIS A 1 211 ? -1.653 6.014 -4.364 1.00 97.00 211 HIS A C 1
ATOM 1699 O O . HIS A 1 211 ? -1.154 6.526 -3.365 1.00 97.00 211 HIS A O 1
ATOM 1705 N N . ALA A 1 212 ? -2.469 6.676 -5.182 1.00 93.69 212 ALA A N 1
ATOM 1706 C CA . ALA A 1 212 ? -2.619 8.126 -5.165 1.00 93.69 212 ALA A CA 1
ATOM 1707 C C . ALA A 1 212 ? -3.790 8.597 -4.296 1.00 93.69 212 ALA A C 1
ATOM 1709 O O . ALA A 1 212 ? -3.671 9.615 -3.620 1.00 93.69 212 ALA A O 1
ATOM 1710 N N . PHE A 1 213 ? -4.908 7.871 -4.319 1.00 98.44 213 PHE A N 1
ATOM 1711 C CA . PHE A 1 213 ? -6.161 8.301 -3.701 1.00 98.44 213 PHE A CA 1
ATOM 1712 C C . PHE A 1 213 ? -6.919 7.111 -3.124 1.00 98.44 213 PHE A C 1
ATOM 1714 O O . PHE A 1 213 ? -7.008 6.062 -3.764 1.00 98.44 213 PHE A O 1
ATOM 1721 N N . VAL A 1 214 ? -7.478 7.281 -1.931 1.00 98.75 214 VAL A N 1
ATOM 1722 C CA . VAL A 1 214 ? -8.189 6.228 -1.205 1.00 98.75 214 VAL A CA 1
ATOM 1723 C C . VAL A 1 214 ? -9.493 6.795 -0.672 1.00 98.75 214 VAL A C 1
ATOM 1725 O O . VAL A 1 214 ? -9.514 7.894 -0.118 1.00 98.75 214 VAL A O 1
ATOM 1728 N N . GLN A 1 215 ? -10.568 6.030 -0.812 1.00 98.88 215 GLN A N 1
ATOM 1729 C CA . GLN A 1 215 ? -11.875 6.343 -0.258 1.00 98.88 215 GLN A CA 1
ATOM 1730 C C . GLN A 1 215 ? -12.362 5.192 0.617 1.00 98.88 215 GLN A C 1
ATOM 1732 O O . GLN A 1 215 ? -12.229 4.027 0.250 1.00 98.88 215 GLN A O 1
ATOM 1737 N N . PHE A 1 216 ? -12.974 5.526 1.745 1.00 98.94 216 PHE A N 1
ATOM 1738 C CA . PHE A 1 216 ? -13.601 4.569 2.645 1.00 98.94 216 PHE A CA 1
ATOM 1739 C C . PHE A 1 216 ? -15.121 4.688 2.589 1.00 98.94 216 PHE A C 1
ATOM 1741 O O . PHE A 1 216 ? -15.675 5.737 2.250 1.00 98.94 216 PHE A O 1
ATOM 1748 N N . TYR A 1 217 ? -15.789 3.588 2.915 1.00 98.81 217 TYR A N 1
ATOM 1749 C CA . TYR A 1 217 ? -17.240 3.485 2.909 1.00 98.81 217 TYR A CA 1
ATOM 1750 C C . TYR A 1 217 ? -17.700 2.628 4.084 1.00 98.81 217 TYR A C 1
ATOM 1752 O O . TYR A 1 217 ? -17.244 1.493 4.225 1.00 98.81 217 TYR A O 1
ATOM 1760 N N . VAL A 1 218 ? -18.598 3.165 4.911 1.00 98.81 218 VAL A N 1
ATOM 1761 C CA . VAL A 1 218 ? -19.211 2.432 6.022 1.00 98.81 218 VAL A CA 1
ATOM 1762 C C . VAL A 1 218 ? -20.637 2.061 5.644 1.00 98.81 218 VAL A C 1
ATOM 1764 O O . VAL A 1 218 ? -21.412 2.902 5.195 1.00 98.81 218 VAL A O 1
ATOM 1767 N N . CYS A 1 219 ? -20.997 0.793 5.815 1.00 98.12 219 CYS A N 1
ATOM 1768 C CA . CYS A 1 219 ? -22.367 0.328 5.624 1.00 98.12 219 CYS A CA 1
ATOM 1769 C C . CYS A 1 219 ? -22.593 -0.963 6.408 1.00 98.12 219 CYS A C 1
ATOM 1771 O O . CYS A 1 219 ? -21.720 -1.821 6.436 1.00 98.12 219 CYS A O 1
ATOM 1773 N N . ASN A 1 220 ? -23.762 -1.120 7.038 1.00 96.69 220 ASN A N 1
ATOM 1774 C CA . ASN A 1 220 ? -24.149 -2.343 7.758 1.00 96.69 220 ASN A CA 1
ATOM 1775 C C . ASN A 1 220 ? -23.122 -2.825 8.808 1.00 96.69 220 ASN A C 1
ATOM 1777 O O . ASN A 1 220 ? -22.953 -4.025 9.010 1.00 96.69 220 ASN A O 1
ATOM 1781 N N . GLY A 1 221 ? -22.435 -1.896 9.482 1.00 98.00 221 GLY A N 1
ATOM 1782 C CA . GLY A 1 221 ? -21.393 -2.225 10.465 1.00 98.00 221 GLY A CA 1
ATOM 1783 C C . GLY A 1 221 ? -20.072 -2.712 9.853 1.00 98.00 221 GLY A C 1
ATOM 1784 O O . GLY A 1 221 ? -19.223 -3.235 10.575 1.00 98.00 221 GLY A O 1
ATOM 1785 N N . GLU A 1 222 ? -19.886 -2.539 8.543 1.00 98.75 222 GLU A N 1
ATOM 1786 C CA . GLU A 1 222 ? -18.680 -2.916 7.812 1.00 98.75 222 GLU A CA 1
ATOM 1787 C C . GLU A 1 222 ? -17.961 -1.693 7.231 1.00 98.75 222 GLU A C 1
ATOM 1789 O O . GLU A 1 222 ? -18.598 -0.736 6.790 1.00 98.75 222 GLU A O 1
ATOM 1794 N N . LEU A 1 223 ? -16.630 -1.756 7.188 1.00 98.88 223 LEU A N 1
ATOM 1795 C CA . LEU A 1 223 ? -15.751 -0.781 6.553 1.00 98.88 223 LEU A CA 1
ATOM 1796 C C . LEU A 1 223 ? -15.181 -1.358 5.256 1.00 98.88 223 LEU A C 1
ATOM 1798 O O . LEU A 1 223 ? -14.455 -2.351 5.272 1.00 98.88 223 LEU A O 1
ATOM 1802 N N . SER A 1 224 ? -15.471 -0.705 4.136 1.00 98.88 224 SER A N 1
ATOM 1803 C CA . SER A 1 224 ? -14.870 -0.995 2.833 1.00 98.88 224 SER A CA 1
ATOM 1804 C C . SER A 1 224 ? -13.882 0.097 2.428 1.00 98.88 224 SER A C 1
ATOM 1806 O O . SER A 1 224 ? -13.997 1.248 2.854 1.00 98.88 224 SER A O 1
ATOM 1808 N N . CYS A 1 225 ? -12.928 -0.259 1.572 1.00 98.81 225 CYS A N 1
ATOM 1809 C CA . CYS A 1 225 ? -11.872 0.623 1.085 1.00 98.81 225 CYS A CA 1
ATOM 1810 C C . CYS A 1 225 ? -11.768 0.529 -0.437 1.00 98.81 225 CYS A C 1
ATOM 1812 O O . CYS A 1 225 ? -11.753 -0.565 -0.998 1.00 98.81 225 CYS A O 1
ATOM 1814 N N . GLN A 1 226 ? -11.666 1.671 -1.109 1.00 98.81 226 GLN A N 1
ATOM 1815 C CA . GLN A 1 226 ? -11.378 1.761 -2.531 1.00 98.81 226 GLN A CA 1
ATOM 1816 C C . GLN A 1 226 ? -10.084 2.538 -2.754 1.00 98.81 226 GLN A C 1
ATOM 1818 O O . GLN A 1 226 ? -9.986 3.712 -2.407 1.00 98.81 226 GLN A O 1
ATOM 1823 N N . LEU A 1 227 ? -9.115 1.889 -3.393 1.00 98.81 227 LEU A N 1
ATOM 1824 C CA . LEU A 1 227 ? -7.850 2.479 -3.807 1.00 98.81 227 LEU A CA 1
ATOM 1825 C C . LEU A 1 227 ? -7.877 2.811 -5.301 1.00 98.81 227 LEU A C 1
ATOM 1827 O O . LEU A 1 227 ? -8.217 1.960 -6.124 1.00 98.81 227 LEU A O 1
ATOM 1831 N N . TYR A 1 228 ? -7.423 4.011 -5.657 1.00 98.81 228 TYR A N 1
ATOM 1832 C CA . TYR A 1 228 ? -6.979 4.353 -7.003 1.00 98.81 228 TYR A CA 1
ATOM 1833 C C . TYR A 1 228 ? -5.447 4.405 -7.067 1.00 98.81 228 TYR A C 1
ATOM 1835 O O . TYR A 1 228 ? -4.795 5.240 -6.429 1.00 98.81 228 TYR A O 1
ATOM 1843 N N . GLN A 1 229 ? -4.873 3.518 -7.874 1.00 98.62 229 GLN A N 1
ATOM 1844 C CA . GLN A 1 229 ? -3.446 3.421 -8.141 1.00 98.62 229 GLN A CA 1
ATOM 1845 C C . GLN A 1 229 ? -3.169 3.805 -9.594 1.00 98.62 229 GLN A C 1
ATOM 1847 O O . GLN A 1 229 ? -3.539 3.089 -10.519 1.00 98.62 229 GLN A O 1
ATOM 1852 N N . ARG A 1 230 ? -2.491 4.937 -9.810 1.00 97.94 230 ARG A N 1
ATOM 1853 C CA . ARG A 1 230 ? -2.246 5.488 -11.156 1.00 97.94 230 ARG A CA 1
ATOM 1854 C C . ARG A 1 230 ? -1.352 4.599 -12.031 1.00 97.94 230 ARG A C 1
ATOM 1856 O O . ARG A 1 230 ? -1.426 4.692 -13.249 1.00 97.94 230 ARG A O 1
ATOM 1863 N N . SER A 1 231 ? -0.495 3.793 -11.405 1.00 97.19 231 SER A N 1
ATOM 1864 C CA . SER A 1 231 ? 0.541 2.972 -12.034 1.00 97.19 231 SER A CA 1
ATOM 1865 C C . SER A 1 231 ? 0.676 1.675 -11.242 1.00 97.19 231 SER A C 1
ATOM 1867 O O . SER A 1 231 ? 1.091 1.702 -10.080 1.00 97.19 231 SER A O 1
ATOM 1869 N N . GLY A 1 232 ? 0.271 0.558 -11.841 1.00 97.31 232 GLY A N 1
ATOM 1870 C CA . GLY A 1 232 ? 0.238 -0.757 -11.207 1.00 97.31 232 GLY A CA 1
ATOM 1871 C C . GLY A 1 232 ? 1.148 -1.748 -11.911 1.00 97.31 232 GLY A C 1
ATOM 1872 O O . GLY A 1 232 ? 0.735 -2.336 -12.906 1.00 97.31 232 GLY A O 1
ATOM 1873 N N . ASP A 1 233 ? 2.344 -1.963 -11.358 1.00 96.88 233 ASP A N 1
ATOM 1874 C CA . ASP A 1 233 ? 3.185 -3.105 -11.723 1.00 96.88 233 ASP A CA 1
ATOM 1875 C C . ASP A 1 233 ? 2.511 -4.383 -11.213 1.00 96.88 233 ASP A C 1
ATOM 1877 O O . ASP A 1 233 ? 2.522 -4.678 -10.015 1.00 96.88 233 ASP A O 1
ATOM 1881 N N . ILE A 1 234 ? 1.890 -5.129 -12.123 1.00 96.31 234 ILE A N 1
ATOM 1882 C CA . ILE A 1 234 ? 1.144 -6.345 -11.801 1.00 96.31 234 ILE A CA 1
ATOM 1883 C C . ILE A 1 234 ? 2.081 -7.462 -11.309 1.00 96.31 234 ILE A C 1
ATOM 1885 O O . ILE A 1 234 ? 1.664 -8.314 -10.514 1.00 96.31 234 ILE A O 1
ATOM 1889 N N . GLY A 1 235 ? 3.341 -7.469 -11.749 1.00 96.00 235 GLY A N 1
ATOM 1890 C CA . GLY A 1 235 ? 4.325 -8.495 -11.418 1.00 96.00 235 GLY A CA 1
ATOM 1891 C C . GLY A 1 235 ? 4.728 -8.463 -9.949 1.00 96.00 235 GLY A C 1
ATOM 1892 O O . GLY A 1 235 ? 4.617 -9.479 -9.250 1.00 96.00 235 GLY A O 1
ATOM 1893 N N . LEU A 1 236 ? 5.145 -7.291 -9.468 1.00 94.56 236 LEU A N 1
ATOM 1894 C CA . LEU A 1 236 ? 5.678 -7.112 -8.115 1.00 94.56 236 LEU A CA 1
ATOM 1895 C C . LEU A 1 236 ? 4.783 -6.241 -7.225 1.00 94.56 236 LEU A C 1
ATOM 1897 O O . LEU A 1 236 ? 4.393 -6.686 -6.144 1.00 94.56 236 LEU A O 1
ATOM 1901 N N . GLY A 1 237 ? 4.441 -5.030 -7.673 1.00 96.06 237 GLY A N 1
ATOM 1902 C CA . GLY A 1 237 ? 3.784 -4.012 -6.844 1.00 96.06 237 GLY A CA 1
ATOM 1903 C C . GLY A 1 237 ? 2.344 -4.347 -6.442 1.00 96.06 237 GLY A C 1
ATOM 1904 O O . GLY A 1 237 ? 2.009 -4.340 -5.260 1.00 96.06 237 GLY A O 1
ATOM 1905 N N . VAL A 1 238 ? 1.485 -4.695 -7.403 1.00 98.12 238 VAL A N 1
ATOM 1906 C CA . VAL A 1 238 ? 0.047 -4.933 -7.173 1.00 98.12 238 VAL A CA 1
ATOM 1907 C C . VAL A 1 238 ? -0.220 -5.991 -6.089 1.00 98.12 238 VAL A C 1
ATOM 1909 O O . VAL A 1 238 ? -1.031 -5.705 -5.209 1.00 98.12 238 VAL A O 1
ATOM 1912 N N . PRO A 1 239 ? 0.457 -7.160 -6.053 1.00 98.31 239 PRO A N 1
ATOM 1913 C CA . PRO A 1 239 ? 0.331 -8.109 -4.943 1.00 98.31 239 PRO A CA 1
ATOM 1914 C C . PRO A 1 239 ? 0.593 -7.505 -3.554 1.00 98.31 239 PRO A C 1
ATOM 1916 O O . PRO A 1 239 ? -0.137 -7.806 -2.610 1.00 98.31 239 PRO A O 1
ATOM 1919 N N . PHE A 1 240 ? 1.614 -6.648 -3.426 1.00 97.81 240 PHE A N 1
ATOM 1920 C CA . PHE A 1 240 ? 1.905 -5.928 -2.182 1.00 97.81 240 PHE A CA 1
ATOM 1921 C C . PHE A 1 240 ? 0.805 -4.914 -1.862 1.00 97.81 240 PHE A C 1
ATOM 1923 O O . PHE A 1 240 ? 0.352 -4.839 -0.722 1.00 97.81 240 PHE A O 1
ATOM 1930 N N . ASN A 1 241 ? 0.335 -4.167 -2.864 1.00 98.50 241 ASN A N 1
ATOM 1931 C CA . ASN A 1 241 ? -0.687 -3.139 -2.675 1.00 98.50 241 ASN A CA 1
ATOM 1932 C C . ASN A 1 241 ? -2.046 -3.734 -2.270 1.00 98.50 241 ASN A C 1
ATOM 1934 O O . ASN A 1 241 ? -2.715 -3.158 -1.412 1.00 98.50 241 ASN A O 1
ATOM 1938 N N . ILE A 1 242 ? -2.424 -4.900 -2.813 1.00 98.75 242 ILE A N 1
ATOM 1939 C CA . ILE A 1 242 ? -3.646 -5.617 -2.414 1.00 98.75 242 ILE A CA 1
ATOM 1940 C C . ILE A 1 242 ? -3.603 -5.953 -0.923 1.00 98.75 242 ILE A C 1
ATOM 1942 O O . ILE A 1 242 ? -4.530 -5.618 -0.181 1.00 98.75 242 ILE A O 1
ATOM 1946 N N . ALA A 1 243 ? -2.512 -6.573 -0.470 1.00 98.75 243 ALA A N 1
ATOM 1947 C CA . ALA A 1 243 ? -2.356 -6.958 0.926 1.00 98.75 243 ALA A CA 1
ATOM 1948 C C . ALA A 1 243 ? -2.245 -5.731 1.851 1.00 98.75 243 ALA A C 1
ATOM 1950 O O . ALA A 1 243 ? -2.874 -5.708 2.906 1.00 98.75 243 ALA A O 1
ATOM 1951 N N . SER A 1 244 ? -1.509 -4.692 1.444 1.00 98.81 244 SER A N 1
ATOM 1952 C CA . SER A 1 244 ? -1.296 -3.472 2.236 1.00 98.81 244 SER A CA 1
ATOM 1953 C C . SER A 1 244 ? -2.604 -2.721 2.505 1.00 98.81 244 SER A C 1
ATOM 1955 O O . SER A 1 244 ? -2.950 -2.452 3.653 1.00 98.81 244 SER A O 1
ATOM 1957 N N . TYR A 1 245 ? -3.409 -2.459 1.474 1.00 98.88 245 TYR A N 1
ATOM 1958 C CA . TYR A 1 245 ? -4.667 -1.728 1.655 1.00 98.88 245 TYR A CA 1
ATOM 1959 C C . TYR A 1 245 ? -5.786 -2.577 2.261 1.00 98.88 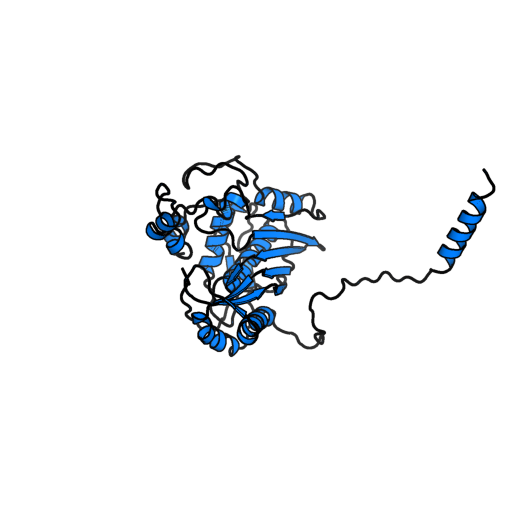245 TYR A C 1
ATOM 1961 O O . TYR A 1 245 ? -6.658 -2.041 2.953 1.00 98.88 245 TYR A O 1
ATOM 1969 N N . SER A 1 246 ? -5.730 -3.900 2.093 1.00 98.88 246 SER A N 1
ATOM 1970 C CA . SER A 1 246 ? -6.566 -4.811 2.877 1.00 98.88 246 SER A CA 1
ATOM 1971 C C . SER A 1 246 ? -6.202 -4.723 4.360 1.00 98.88 246 SER A C 1
ATOM 1973 O O . SER A 1 246 ? -7.091 -4.541 5.187 1.00 98.88 246 SER A O 1
ATOM 1975 N N . LEU A 1 247 ? -4.910 -4.746 4.710 1.00 98.88 247 LEU A N 1
ATOM 1976 C CA . LEU A 1 247 ? -4.450 -4.601 6.094 1.00 98.88 247 LEU A CA 1
ATOM 1977 C C . LEU A 1 247 ? -4.855 -3.244 6.690 1.00 98.88 247 LEU A C 1
ATOM 1979 O O . LEU A 1 247 ? -5.386 -3.216 7.796 1.00 98.88 247 LEU A O 1
ATOM 1983 N N . LEU A 1 248 ? -4.704 -2.141 5.949 1.00 98.88 248 LEU A N 1
ATOM 1984 C CA . LEU A 1 248 ? -5.160 -0.817 6.396 1.00 98.88 248 LEU A CA 1
ATOM 1985 C C . LEU A 1 248 ? -6.660 -0.814 6.719 1.00 98.88 248 LEU A C 1
ATOM 1987 O O . LEU A 1 248 ? -7.082 -0.257 7.731 1.00 98.88 248 LEU A O 1
ATOM 1991 N N . THR A 1 249 ? -7.462 -1.476 5.882 1.00 98.94 249 THR A N 1
ATOM 1992 C CA . THR A 1 249 ? -8.909 -1.613 6.099 1.00 98.94 249 THR A CA 1
ATOM 1993 C C . THR A 1 249 ? -9.202 -2.390 7.381 1.00 98.94 249 THR A C 1
ATOM 1995 O O . THR A 1 249 ? -10.013 -1.943 8.188 1.00 98.94 249 THR A O 1
ATOM 1998 N N . TYR A 1 250 ? -8.505 -3.507 7.610 1.00 98.81 250 TYR A N 1
ATOM 1999 C CA . TYR A 1 250 ? -8.604 -4.283 8.850 1.00 98.81 250 TYR A CA 1
ATOM 2000 C C . TYR A 1 250 ? -8.210 -3.457 10.085 1.00 98.81 250 TYR A C 1
ATOM 2002 O O . TYR A 1 250 ? -8.941 -3.459 11.073 1.00 98.81 250 TYR A O 1
ATOM 2010 N N . MET A 1 251 ? -7.094 -2.721 10.030 1.00 98.88 251 MET A N 1
ATOM 2011 C CA . MET A 1 251 ? -6.612 -1.886 11.139 1.00 98.88 251 MET A CA 1
ATOM 2012 C C . MET A 1 251 ? -7.616 -0.790 11.506 1.00 98.88 251 MET A C 1
ATOM 2014 O O . MET A 1 251 ? -7.919 -0.603 12.684 1.00 98.88 251 MET A O 1
ATOM 2018 N N . ILE A 1 252 ? -8.161 -0.082 10.510 1.00 98.88 252 ILE A N 1
ATOM 2019 C CA . ILE A 1 252 ? -9.144 0.980 10.754 1.00 98.88 252 ILE A CA 1
ATOM 2020 C C . ILE A 1 252 ? -10.468 0.384 11.239 1.00 98.88 252 ILE A C 1
ATOM 2022 O O . ILE A 1 252 ? -11.048 0.917 12.184 1.00 98.88 252 ILE A O 1
ATOM 2026 N N . ALA A 1 253 ? -10.940 -0.727 10.661 1.00 98.75 253 ALA A N 1
ATOM 2027 C CA . ALA A 1 253 ? -12.169 -1.373 11.122 1.00 98.75 253 ALA A CA 1
ATOM 2028 C C . ALA A 1 253 ? -12.039 -1.805 12.594 1.00 98.75 253 ALA A C 1
ATOM 2030 O O . ALA A 1 253 ? -12.902 -1.484 13.408 1.00 98.75 253 ALA A O 1
ATOM 2031 N N . HIS A 1 254 ? -10.898 -2.401 12.961 1.00 98.62 254 HIS A N 1
ATOM 2032 C CA . HIS A 1 254 ? -10.578 -2.816 14.329 1.00 98.62 254 HIS A CA 1
ATOM 2033 C C . HIS A 1 254 ? -10.702 -1.667 15.341 1.00 98.62 254 HIS A C 1
ATOM 2035 O O . HIS A 1 254 ? -11.471 -1.769 16.294 1.00 98.62 254 HIS A O 1
ATOM 2041 N N . ILE A 1 255 ? -10.012 -0.542 15.123 1.00 98.75 255 ILE A N 1
ATOM 2042 C CA . ILE A 1 255 ? -10.009 0.590 16.078 1.00 98.75 255 ILE A CA 1
ATOM 2043 C C . ILE A 1 255 ? -11.304 1.421 16.062 1.00 98.75 255 ILE A C 1
ATOM 2045 O O . ILE A 1 255 ? -11.467 2.349 16.861 1.00 98.75 255 ILE A O 1
ATOM 2049 N N . THR A 1 256 ? -12.201 1.148 15.113 1.00 98.62 256 THR A N 1
ATOM 2050 C CA . THR A 1 256 ? -13.514 1.801 14.989 1.00 98.62 256 THR A CA 1
ATOM 2051 C C . THR A 1 256 ? -14.672 0.877 15.366 1.00 98.62 256 THR A C 1
ATOM 2053 O O . THR A 1 256 ? -15.819 1.312 15.341 1.00 98.62 256 THR A O 1
ATOM 2056 N N . GLY A 1 257 ? -14.392 -0.370 15.768 1.00 98.12 257 GLY A N 1
ATOM 2057 C CA . GLY A 1 257 ? -15.414 -1.350 16.147 1.00 98.12 257 GLY A CA 1
ATOM 2058 C C . GLY A 1 257 ? -16.244 -1.877 14.971 1.00 98.12 257 GLY A C 1
ATOM 2059 O O . GLY A 1 257 ? -17.329 -2.418 15.180 1.00 98.12 257 GLY A O 1
ATOM 2060 N N . LEU A 1 258 ? -15.755 -1.713 13.741 1.00 98.69 258 LEU A N 1
ATOM 2061 C CA . LEU A 1 258 ? -16.386 -2.191 12.514 1.00 98.69 258 LEU A CA 1
ATOM 2062 C C . LEU A 1 258 ? -15.775 -3.523 12.066 1.00 98.69 258 LEU A C 1
ATOM 2064 O O . LEU A 1 258 ? -14.666 -3.895 12.448 1.00 98.69 258 LEU A O 1
ATOM 2068 N N . LYS A 1 259 ? -16.492 -4.236 11.198 1.00 98.50 259 LYS A N 1
ATOM 2069 C CA . LYS A 1 259 ? -15.965 -5.414 10.495 1.00 98.50 259 LYS A CA 1
ATOM 2070 C C . LYS A 1 259 ? -15.341 -5.010 9.154 1.00 98.50 259 LYS A C 1
ATOM 2072 O O . LYS A 1 259 ? -15.809 -4.053 8.542 1.00 98.50 259 LYS A O 1
ATOM 2077 N N . PRO A 1 260 ? -14.315 -5.709 8.651 1.00 98.56 260 PRO A N 1
ATOM 2078 C CA . PRO A 1 260 ? -13.821 -5.465 7.299 1.00 98.56 260 PRO A CA 1
ATOM 2079 C C . PRO A 1 260 ? -14.857 -5.924 6.253 1.00 98.56 260 PRO A C 1
ATOM 2081 O O . PRO A 1 260 ? -15.412 -7.016 6.357 1.00 98.56 260 PRO A O 1
ATOM 2084 N N . GLY A 1 261 ? -15.130 -5.071 5.263 1.00 98.56 261 GLY A N 1
ATOM 2085 C CA . GLY A 1 261 ? -16.078 -5.300 4.167 1.00 98.56 261 GLY A CA 1
ATOM 2086 C C . GLY A 1 261 ? -15.375 -5.723 2.876 1.00 98.56 261 GLY A C 1
ATOM 2087 O O . GLY A 1 261 ? -14.868 -6.837 2.778 1.00 98.56 261 GLY A O 1
ATOM 2088 N N . ASP A 1 262 ? -15.335 -4.836 1.879 1.00 98.44 262 ASP A N 1
ATOM 2089 C CA . ASP A 1 262 ? -14.649 -5.082 0.605 1.00 98.44 262 ASP A CA 1
ATOM 2090 C C . ASP A 1 262 ? -13.410 -4.190 0.442 1.00 98.44 262 ASP A C 1
ATOM 2092 O O . ASP A 1 262 ? -13.417 -3.013 0.813 1.00 98.44 262 ASP A O 1
ATOM 2096 N N . PHE A 1 263 ? -12.379 -4.717 -0.219 1.00 98.81 263 PHE A N 1
ATOM 2097 C CA . PHE A 1 263 ? -11.306 -3.914 -0.801 1.00 98.81 263 PHE A CA 1
ATOM 2098 C C . PHE A 1 263 ? -11.467 -3.838 -2.323 1.00 98.81 263 PHE A C 1
ATOM 2100 O O . PHE A 1 263 ? -11.497 -4.859 -3.008 1.00 98.81 263 PHE A O 1
ATOM 2107 N N . VAL A 1 264 ? -11.561 -2.626 -2.869 1.00 98.81 264 VAL A N 1
ATOM 2108 C CA . VAL A 1 264 ? -11.682 -2.357 -4.307 1.00 98.81 264 VAL A CA 1
ATOM 2109 C C . VAL A 1 264 ? -10.403 -1.698 -4.808 1.00 98.81 264 VAL A C 1
ATOM 2111 O O . VAL A 1 264 ? -10.062 -0.585 -4.417 1.00 98.81 264 VAL A O 1
ATOM 2114 N N . HIS A 1 265 ? -9.707 -2.354 -5.728 1.00 98.69 265 HIS A N 1
ATOM 2115 C CA . HIS A 1 265 ? -8.448 -1.880 -6.290 1.00 98.69 265 HIS A CA 1
ATOM 2116 C C . HIS A 1 265 ? -8.656 -1.417 -7.726 1.00 98.69 265 HIS A C 1
ATOM 2118 O O . HIS A 1 265 ? -8.912 -2.228 -8.611 1.00 98.69 265 HIS A O 1
ATOM 2124 N N . THR A 1 266 ? -8.561 -0.111 -7.957 1.00 98.69 266 THR A N 1
ATOM 2125 C CA . THR A 1 266 ? -8.648 0.504 -9.286 1.00 98.69 266 THR A CA 1
ATOM 2126 C C . THR A 1 266 ? -7.248 0.851 -9.779 1.00 98.69 266 THR A C 1
ATOM 2128 O O . THR A 1 266 ? -6.525 1.587 -9.108 1.00 98.69 266 THR A O 1
ATOM 2131 N N . LEU A 1 267 ? -6.872 0.343 -10.951 1.00 98.44 267 LEU A N 1
ATOM 2132 C CA . LEU A 1 267 ? -5.594 0.610 -11.605 1.00 98.44 267 LEU A CA 1
ATOM 2133 C C . LEU A 1 267 ? -5.792 1.559 -12.794 1.00 98.44 267 LEU A C 1
ATOM 2135 O O . LEU A 1 267 ? -6.694 1.352 -13.605 1.00 98.44 267 LEU A O 1
ATOM 2139 N N . GLY A 1 268 ? -4.932 2.574 -12.895 1.00 97.94 268 GLY A N 1
ATOM 2140 C CA . GLY A 1 268 ? -4.764 3.429 -14.070 1.00 97.94 268 GLY A CA 1
ATOM 2141 C C . GLY A 1 268 ? -3.956 2.708 -15.149 1.00 97.94 268 GLY A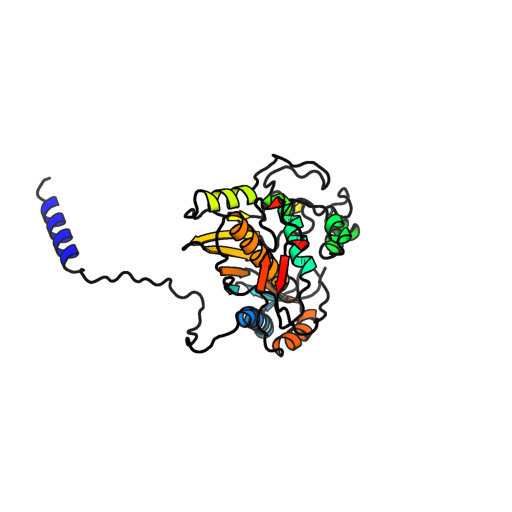 C 1
ATOM 2142 O O . GLY A 1 268 ? -4.498 1.874 -15.863 1.00 97.94 268 GLY A O 1
ATOM 2143 N N . ASP A 1 269 ? -2.658 3.000 -15.263 1.00 97.81 269 ASP A N 1
ATOM 2144 C CA . ASP A 1 269 ? -1.739 2.238 -16.123 1.00 97.81 269 ASP A CA 1
ATOM 2145 C C . ASP A 1 269 ? -1.377 0.904 -15.441 1.00 97.81 269 ASP A C 1
ATOM 2147 O O . ASP A 1 269 ? -0.511 0.849 -14.560 1.00 97.81 269 ASP A O 1
ATOM 2151 N N . ALA A 1 270 ? -2.093 -0.159 -15.806 1.00 97.94 270 ALA A N 1
ATOM 2152 C CA . ALA A 1 270 ? -1.868 -1.517 -15.333 1.00 97.94 270 ALA A CA 1
ATOM 2153 C C . ALA A 1 270 ? -0.911 -2.228 -16.293 1.00 97.94 270 ALA A C 1
ATOM 2155 O O . ALA A 1 270 ? -1.219 -2.379 -17.477 1.00 97.94 270 ALA A O 1
ATOM 2156 N N . HIS A 1 271 ? 0.252 -2.647 -15.800 1.00 98.12 271 HIS A N 1
ATOM 2157 C CA . HIS A 1 271 ? 1.326 -3.105 -16.671 1.00 98.12 271 HIS A CA 1
ATOM 2158 C C . HIS A 1 271 ? 2.109 -4.298 -16.133 1.00 98.12 271 HIS A C 1
ATOM 2160 O O . HIS A 1 271 ? 2.171 -4.563 -14.933 1.00 98.12 271 HIS A O 1
ATOM 2166 N N . VAL A 1 272 ? 2.735 -5.005 -17.069 1.00 98.12 272 VAL A N 1
ATOM 2167 C CA . VAL A 1 272 ? 3.676 -6.101 -16.848 1.00 98.12 272 VAL A CA 1
ATOM 2168 C C . VAL A 1 272 ? 4.980 -5.729 -17.541 1.00 98.12 272 VAL A C 1
ATOM 2170 O O . VAL A 1 272 ? 4.978 -5.462 -18.744 1.00 98.12 272 VAL A O 1
ATOM 2173 N N . TYR A 1 273 ? 6.094 -5.709 -16.810 1.00 97.69 273 TYR A N 1
ATOM 2174 C CA . TYR A 1 273 ? 7.407 -5.556 -17.434 1.00 97.69 273 TYR A CA 1
ATOM 2175 C C . TYR A 1 273 ? 7.729 -6.765 -18.313 1.00 97.69 273 TYR A C 1
ATOM 2177 O O . TYR A 1 273 ? 7.401 -7.903 -17.971 1.00 97.69 273 TYR A O 1
ATOM 2185 N N . VAL A 1 274 ? 8.389 -6.540 -19.452 1.00 96.69 274 VAL A N 1
ATOM 2186 C CA . VAL A 1 274 ? 8.672 -7.622 -20.412 1.00 96.69 274 VAL A CA 1
ATOM 2187 C C . VAL A 1 274 ? 9.521 -8.747 -19.809 1.00 96.69 274 VAL A C 1
ATOM 2189 O O . VAL A 1 274 ? 9.308 -9.912 -20.137 1.00 96.69 274 VAL A O 1
ATOM 2192 N N . ASN A 1 275 ? 10.419 -8.431 -18.872 1.00 95.94 275 ASN A N 1
ATOM 2193 C CA . ASN A 1 275 ? 11.219 -9.416 -18.135 1.00 95.94 275 ASN A CA 1
ATOM 2194 C C . ASN A 1 275 ? 10.412 -10.200 -17.077 1.00 95.94 275 ASN A C 1
ATOM 2196 O O . ASN A 1 275 ? 10.918 -11.177 -16.530 1.00 95.94 275 ASN A O 1
ATOM 2200 N N . HIS A 1 276 ? 9.162 -9.821 -16.792 1.00 97.88 276 HIS A N 1
ATOM 2201 C CA . HIS A 1 276 ? 8.269 -10.542 -15.874 1.00 97.88 276 HIS A CA 1
ATOM 2202 C C . HIS A 1 276 ? 7.273 -11.457 -16.590 1.00 97.88 276 HIS A C 1
ATOM 2204 O O . HIS A 1 276 ? 6.594 -12.234 -15.922 1.00 97.88 276 HIS A O 1
ATOM 2210 N N . ILE A 1 277 ? 7.188 -11.419 -17.925 1.00 97.81 277 ILE A N 1
ATOM 2211 C CA . ILE A 1 277 ? 6.208 -12.206 -18.693 1.00 97.81 277 ILE A CA 1
ATOM 2212 C C . ILE A 1 277 ? 6.366 -13.708 -18.434 1.00 97.81 277 ILE A C 1
ATOM 2214 O O . ILE A 1 277 ? 5.393 -14.368 -18.079 1.00 97.81 277 ILE A O 1
ATOM 2218 N N . GLU A 1 278 ? 7.574 -14.257 -18.581 1.00 98.00 278 GLU A N 1
ATOM 2219 C CA . GLU A 1 278 ? 7.813 -15.694 -18.374 1.00 98.00 278 GLU A CA 1
ATOM 2220 C C . GLU A 1 278 ? 7.581 -16.127 -16.910 1.00 98.00 278 GLU A C 1
ATOM 2222 O O . GLU A 1 278 ? 6.828 -17.080 -16.687 1.00 98.00 278 GLU A O 1
ATOM 2227 N N . PRO A 1 279 ? 8.090 -15.406 -15.887 1.00 98.06 279 PRO A N 1
ATOM 2228 C CA . PRO A 1 279 ? 7.702 -15.635 -14.493 1.00 98.06 279 PRO A CA 1
ATOM 2229 C C . PRO A 1 279 ? 6.184 -15.629 -14.249 1.00 98.06 279 PRO A C 1
ATOM 2231 O O . PRO A 1 279 ? 5.665 -16.467 -13.507 1.00 98.06 279 PRO A O 1
ATOM 2234 N N . LEU A 1 280 ? 5.453 -14.704 -14.874 1.00 98.38 280 LEU A N 1
ATOM 2235 C CA . LEU A 1 280 ? 4.004 -14.590 -14.717 1.00 98.38 280 LEU A CA 1
ATOM 2236 C C . LEU A 1 280 ? 3.238 -15.686 -15.459 1.00 98.38 280 LEU A C 1
ATOM 2238 O O . LEU A 1 280 ? 2.225 -16.145 -14.939 1.00 98.38 280 LEU A O 1
ATOM 2242 N N . LYS A 1 281 ? 3.725 -16.178 -16.603 1.00 98.19 281 LYS A N 1
ATOM 2243 C CA . LYS A 1 281 ? 3.155 -17.368 -17.258 1.00 98.19 281 LYS A CA 1
ATOM 2244 C C . LYS A 1 281 ? 3.227 -18.596 -16.351 1.00 98.19 281 LYS A C 1
ATOM 2246 O O . LYS A 1 281 ? 2.226 -19.286 -16.202 1.00 98.19 281 LYS A O 1
ATOM 2251 N N . ILE A 1 282 ? 4.346 -18.794 -15.648 1.00 98.12 282 ILE A N 1
ATOM 2252 C CA . ILE A 1 282 ? 4.467 -19.850 -14.627 1.00 98.12 282 ILE A CA 1
ATOM 2253 C C . ILE A 1 282 ? 3.450 -19.635 -13.495 1.00 98.12 282 ILE A C 1
ATOM 2255 O O . ILE A 1 282 ? 2.863 -20.591 -12.989 1.00 98.12 282 ILE A O 1
ATOM 2259 N N . GLN A 1 283 ? 3.231 -18.384 -13.072 1.00 98.50 283 GLN A N 1
ATOM 2260 C CA . GLN A 1 283 ? 2.221 -18.074 -12.058 1.00 98.50 283 GLN A CA 1
ATOM 2261 C C . GLN A 1 283 ? 0.800 -18.415 -12.541 1.00 98.50 283 GLN A C 1
ATOM 2263 O O . GLN A 1 283 ? 0.033 -18.982 -11.767 1.00 98.50 283 GLN A O 1
ATOM 2268 N N . LEU A 1 284 ? 0.470 -18.113 -13.802 1.00 98.50 284 LEU A N 1
ATOM 2269 C CA . LEU A 1 284 ? -0.841 -18.362 -14.419 1.00 98.50 284 LEU A CA 1
ATOM 2270 C C . LEU A 1 284 ? -1.199 -19.854 -14.527 1.00 98.50 284 LEU A C 1
ATOM 2272 O O . LEU A 1 284 ? -2.376 -20.195 -14.592 1.00 98.50 284 LEU A O 1
ATOM 2276 N N . GLU A 1 285 ? -0.212 -20.751 -14.523 1.00 98.12 285 GLU A N 1
ATOM 2277 C CA . GLU A 1 285 ? -0.435 -22.205 -14.524 1.00 98.12 285 GLU A CA 1
ATOM 2278 C C . GLU A 1 285 ? -0.792 -22.761 -13.134 1.00 98.12 285 GLU A C 1
ATOM 2280 O O . GLU A 1 285 ? -1.265 -23.896 -12.999 1.00 98.12 285 GLU A O 1
ATOM 2285 N N . ARG A 1 286 ? -0.569 -21.983 -12.068 1.00 98.12 286 ARG A N 1
ATOM 2286 C CA . ARG A 1 286 ? -0.821 -22.417 -10.692 1.00 98.12 286 ARG A CA 1
ATOM 2287 C C . ARG A 1 286 ? -2.265 -22.143 -10.311 1.00 98.12 286 ARG A C 1
ATOM 2289 O O . ARG A 1 286 ? -2.710 -21.003 -10.295 1.00 98.12 286 ARG A O 1
ATOM 2296 N N . LYS A 1 287 ? -2.971 -23.188 -9.881 1.00 97.44 287 LYS A N 1
ATOM 2297 C CA . LYS A 1 287 ? -4.296 -23.033 -9.271 1.00 97.44 287 LYS A CA 1
ATOM 2298 C C . LYS A 1 287 ? -4.181 -22.283 -7.935 1.00 97.44 287 LYS A C 1
ATOM 2300 O O . LYS A 1 287 ? -3.352 -22.708 -7.110 1.00 97.44 287 LYS A O 1
ATOM 2305 N N . PRO A 1 288 ? -4.991 -21.235 -7.692 1.00 98.12 288 PRO A N 1
ATOM 2306 C CA . PRO A 1 288 ? -5.102 -20.620 -6.377 1.00 98.12 288 PRO A CA 1
ATOM 2307 C C . PRO A 1 288 ? -5.419 -21.647 -5.292 1.00 98.12 288 PRO A C 1
ATOM 2309 O O . PRO A 1 288 ? -6.126 -22.633 -5.512 1.00 98.12 288 PRO A O 1
ATOM 2312 N N . ARG A 1 289 ? -4.864 -21.414 -4.109 1.00 97.88 289 ARG A N 1
ATOM 2313 C CA . ARG A 1 289 ? -5.215 -22.104 -2.867 1.00 97.88 289 ARG A CA 1
ATOM 2314 C C . ARG A 1 289 ? -6.055 -21.147 -2.018 1.00 97.88 289 ARG A C 1
ATOM 2316 O O . ARG A 1 289 ? -5.984 -19.947 -2.266 1.00 97.88 289 ARG A O 1
ATOM 2323 N N . PRO A 1 290 ? -6.799 -21.644 -1.013 1.00 97.56 290 PRO A N 1
ATOM 2324 C CA . PRO A 1 290 ? -7.574 -20.776 -0.138 1.00 97.56 290 PRO A CA 1
ATOM 2325 C C . PRO A 1 290 ? -6.720 -19.641 0.423 1.00 97.56 290 PRO A C 1
ATOM 2327 O O . PRO A 1 290 ? -5.612 -19.879 0.918 1.00 97.56 290 PRO A O 1
ATOM 2330 N N . PHE A 1 291 ? -7.242 -18.419 0.351 1.00 98.38 291 PHE A N 1
ATOM 2331 C CA . PHE A 1 291 ? -6.627 -17.290 1.029 1.00 98.38 291 PHE A CA 1
ATOM 2332 C C . PHE A 1 291 ? -6.479 -17.555 2.533 1.00 98.38 291 PHE A C 1
ATOM 2334 O O . PHE A 1 291 ? -7.315 -18.237 3.137 1.00 98.38 291 PHE A O 1
ATOM 2341 N N . PRO A 1 292 ? -5.421 -17.017 3.161 1.00 98.50 292 PRO A N 1
ATOM 2342 C CA . PRO A 1 292 ? -5.277 -17.101 4.603 1.00 98.50 292 PRO A CA 1
ATOM 2343 C C . PRO A 1 292 ? -6.296 -16.211 5.323 1.00 98.50 292 PRO A C 1
ATOM 2345 O O . PRO A 1 292 ? -7.004 -15.411 4.712 1.00 98.50 292 PRO A O 1
ATOM 2348 N N . LYS A 1 293 ? -6.316 -16.304 6.652 1.00 98.19 293 LYS A N 1
ATOM 2349 C CA . LYS A 1 293 ? -7.011 -15.354 7.527 1.00 98.19 293 LYS A CA 1
ATOM 2350 C C . LYS A 1 293 ? -6.006 -14.433 8.204 1.00 98.19 293 LYS A C 1
ATOM 2352 O O . LYS A 1 293 ? -4.934 -14.886 8.601 1.00 98.19 293 LYS A O 1
ATOM 2357 N N . LEU A 1 294 ? -6.362 -13.162 8.351 1.00 98.44 294 LEU A N 1
ATOM 2358 C CA . LEU A 1 294 ? -5.625 -12.216 9.181 1.00 98.44 294 LEU A CA 1
ATOM 2359 C C . LEU A 1 294 ? -6.298 -12.133 10.552 1.00 98.44 294 LEU A C 1
ATOM 2361 O O . LEU A 1 294 ? -7.490 -11.845 10.643 1.00 98.44 294 LEU A O 1
ATOM 2365 N N . VAL A 1 295 ? -5.523 -12.354 11.609 1.00 98.00 295 VAL A N 1
ATOM 2366 C CA . VAL A 1 295 ? -5.941 -12.168 12.999 1.00 98.00 295 VAL A CA 1
ATOM 2367 C C . VAL A 1 295 ? -5.132 -11.026 13.601 1.00 98.00 295 VAL A C 1
ATOM 2369 O O . VAL A 1 295 ? -3.902 -11.034 13.556 1.00 98.00 295 VAL A O 1
ATOM 2372 N N . ILE A 1 296 ? -5.828 -10.046 14.177 1.00 98.31 296 ILE A N 1
ATOM 2373 C CA . ILE A 1 296 ? -5.223 -9.016 15.023 1.00 98.31 296 ILE A CA 1
ATOM 2374 C C . ILE A 1 296 ? -5.276 -9.539 16.462 1.00 98.31 296 ILE A C 1
ATOM 2376 O O . ILE A 1 296 ? -6.346 -9.634 17.058 1.00 98.31 296 ILE A O 1
ATOM 2380 N N . LYS A 1 297 ? -4.124 -9.933 17.009 1.00 98.00 297 LYS A N 1
ATOM 2381 C CA . LYS A 1 297 ? -4.027 -10.654 18.293 1.00 98.00 297 LYS A CA 1
ATOM 2382 C C . LYS A 1 297 ? -4.316 -9.785 19.512 1.00 98.00 297 LYS A C 1
ATOM 2384 O O . LYS A 1 297 ? -4.713 -10.305 20.552 1.00 98.00 297 LYS A O 1
ATOM 2389 N N . ARG A 1 298 ? -4.061 -8.481 19.410 1.00 97.69 298 ARG A N 1
ATOM 2390 C CA . ARG A 1 298 ? -4.194 -7.529 20.513 1.00 97.69 298 ARG A CA 1
ATOM 2391 C C . ARG A 1 298 ? -5.323 -6.550 20.239 1.00 97.69 298 ARG A C 1
ATOM 2393 O O . ARG A 1 298 ? -5.453 -6.031 19.136 1.00 97.69 298 ARG A O 1
ATOM 2400 N N . THR A 1 299 ? -6.083 -6.215 21.274 1.00 96.25 299 THR A N 1
ATOM 2401 C CA . THR A 1 299 ? -6.982 -5.062 21.227 1.00 96.25 299 THR A CA 1
ATOM 2402 C C . THR A 1 299 ? -6.152 -3.780 21.215 1.00 96.25 299 THR A C 1
ATOM 2404 O O . THR A 1 299 ? -5.599 -3.375 22.235 1.00 96.25 299 THR A O 1
ATOM 2407 N N . VAL A 1 300 ? -6.017 -3.178 20.038 1.00 97.94 300 VAL A N 1
ATOM 2408 C CA . VAL A 1 300 ? -5.387 -1.870 19.828 1.00 97.94 300 VAL A CA 1
ATOM 2409 C C . VAL A 1 300 ? -6.464 -0.780 19.761 1.00 97.94 300 VAL A C 1
ATOM 2411 O O . VAL A 1 300 ? -7.502 -1.003 19.141 1.00 97.94 300 VAL A O 1
ATOM 2414 N N . GLU A 1 301 ? -6.234 0.378 20.388 1.00 97.06 301 GLU A N 1
ATOM 2415 C CA . GLU A 1 301 ? -7.202 1.493 20.436 1.00 97.06 301 GLU A CA 1
ATOM 2416 C C . GLU A 1 301 ? -6.864 2.636 19.465 1.00 97.06 301 GLU A C 1
ATOM 2418 O O . GLU A 1 301 ? -7.771 3.252 18.896 1.00 97.06 301 GLU A O 1
ATOM 2423 N N . ASN A 1 302 ? -5.572 2.902 19.236 1.00 98.06 302 ASN A N 1
ATOM 2424 C CA . ASN A 1 302 ? -5.106 3.929 18.304 1.00 98.06 302 ASN A CA 1
ATOM 2425 C C . ASN A 1 302 ? -4.376 3.316 17.110 1.00 98.06 302 ASN A C 1
ATOM 2427 O O . ASN A 1 302 ? -3.653 2.332 17.240 1.00 98.06 302 ASN A O 1
ATOM 2431 N N . ILE A 1 303 ? -4.516 3.949 15.943 1.00 98.50 303 ILE A N 1
ATOM 2432 C CA . ILE A 1 303 ? -3.860 3.493 14.708 1.00 98.50 303 ILE A CA 1
ATOM 2433 C C . ILE A 1 303 ? -2.327 3.461 14.832 1.00 98.50 303 ILE A C 1
ATOM 2435 O O . ILE A 1 303 ? -1.680 2.612 14.228 1.00 98.50 303 ILE A O 1
ATOM 2439 N N . ASP A 1 304 ? -1.766 4.347 15.657 1.00 98.00 304 ASP A N 1
ATOM 2440 C CA . ASP A 1 304 ? -0.325 4.499 15.876 1.00 98.00 304 ASP A CA 1
ATOM 2441 C C . ASP A 1 304 ? 0.262 3.418 16.803 1.00 98.00 304 ASP A C 1
ATOM 2443 O O . ASP A 1 304 ? 1.474 3.211 16.829 1.00 98.00 304 ASP A O 1
ATOM 2447 N N . ASP A 1 305 ? -0.592 2.703 17.545 1.00 98.31 305 ASP A N 1
ATOM 2448 C CA . ASP A 1 305 ? -0.171 1.726 18.552 1.00 98.31 305 ASP A CA 1
ATOM 2449 C C . ASP A 1 305 ? 0.058 0.325 17.968 1.00 98.31 305 ASP A C 1
ATOM 2451 O O . ASP A 1 305 ? 0.519 -0.563 18.693 1.00 98.31 305 ASP A O 1
ATOM 2455 N N . PHE A 1 306 ? -0.289 0.088 16.698 1.00 98.69 306 PHE A N 1
ATOM 2456 C CA . PHE A 1 306 ? -0.083 -1.204 16.044 1.00 98.69 306 PHE A CA 1
ATOM 2457 C C . PHE A 1 306 ? 1.404 -1.527 15.874 1.00 98.69 306 PHE A C 1
ATOM 2459 O O . PHE A 1 306 ? 2.224 -0.682 15.514 1.00 98.69 306 PHE A O 1
ATOM 2466 N N . LYS A 1 307 ? 1.737 -2.799 16.079 1.00 98.31 307 LYS A N 1
ATOM 2467 C CA . LYS A 1 307 ? 3.066 -3.374 15.869 1.00 98.31 307 LYS A CA 1
ATOM 2468 C C . LYS A 1 307 ? 2.966 -4.580 14.947 1.00 98.31 307 LYS A C 1
ATOM 2470 O O . LYS A 1 307 ? 1.910 -5.204 14.851 1.00 98.31 307 LYS A O 1
ATOM 2475 N N . TYR A 1 308 ? 4.071 -4.945 14.300 1.00 98.38 308 TYR A N 1
ATOM 2476 C CA . TYR A 1 308 ? 4.105 -6.114 13.417 1.00 98.38 308 TYR A CA 1
ATOM 2477 C C . TYR A 1 308 ? 3.632 -7.383 14.140 1.00 98.38 308 TYR A C 1
ATOM 2479 O O . TYR A 1 308 ? 2.890 -8.188 13.580 1.00 98.38 308 TYR A O 1
ATOM 2487 N N . GLU A 1 309 ? 4.000 -7.527 15.415 1.00 98.31 309 GLU A N 1
ATOM 2488 C CA . GLU A 1 309 ? 3.645 -8.677 16.239 1.00 98.31 309 GLU A CA 1
ATOM 2489 C C . GLU A 1 309 ? 2.152 -8.765 16.540 1.00 98.31 309 GLU A C 1
ATOM 2491 O O . GLU A 1 309 ? 1.724 -9.820 16.996 1.00 98.31 309 GLU A O 1
ATOM 2496 N N . ASP A 1 310 ? 1.355 -7.720 16.304 1.00 98.69 310 ASP A N 1
ATOM 2497 C CA . ASP A 1 310 ? -0.096 -7.780 16.482 1.00 98.69 310 ASP A CA 1
ATOM 2498 C C . ASP A 1 310 ? -0.776 -8.567 15.356 1.00 98.69 310 ASP A C 1
ATOM 2500 O O . ASP A 1 310 ? -1.897 -9.037 15.543 1.00 98.69 310 ASP A O 1
ATOM 2504 N N . PHE A 1 311 ? -0.106 -8.760 14.217 1.00 98.62 311 PHE A N 1
ATOM 2505 C CA . PHE A 1 311 ? -0.675 -9.422 13.049 1.00 98.62 311 PHE A CA 1
ATOM 2506 C C . PHE A 1 311 ? -0.254 -10.888 12.956 1.00 98.62 311 PHE A C 1
ATOM 2508 O O . PHE A 1 311 ? 0.930 -11.228 12.941 1.00 98.62 311 PHE A O 1
ATOM 2515 N N . GLU A 1 312 ? -1.234 -11.772 12.820 1.00 98.38 312 GLU A N 1
ATOM 2516 C CA . GLU A 1 312 ? -1.023 -13.192 12.572 1.00 98.38 312 GLU A CA 1
ATOM 2517 C C . GLU A 1 312 ? -1.737 -13.612 11.288 1.00 98.38 312 GLU A C 1
ATOM 2519 O O . GLU A 1 312 ? -2.945 -13.436 11.140 1.00 98.38 312 GLU A O 1
ATOM 2524 N N . ILE A 1 313 ? -0.982 -14.190 10.355 1.00 98.38 313 ILE A N 1
ATOM 2525 C CA . ILE A 1 313 ? -1.530 -14.780 9.136 1.00 98.38 313 ILE A CA 1
ATOM 2526 C C . ILE A 1 313 ? -1.712 -16.284 9.359 1.00 98.38 313 ILE A C 1
ATOM 2528 O O . ILE A 1 313 ? -0.738 -17.035 9.436 1.00 98.38 313 ILE A O 1
ATOM 2532 N N . GLN A 1 314 ? -2.963 -16.729 9.415 1.00 98.31 314 GLN A N 1
ATOM 2533 C CA . GLN A 1 314 ? -3.333 -18.121 9.652 1.00 98.31 314 GLN A CA 1
ATOM 2534 C C . GLN A 1 314 ? -3.660 -18.841 8.344 1.00 98.31 314 GLN A C 1
ATOM 2536 O O . GLN A 1 314 ? -4.381 -18.323 7.492 1.00 98.31 314 GLN A O 1
ATOM 2541 N N . GLY A 1 315 ? -3.144 -20.062 8.187 1.00 97.69 315 GLY A N 1
ATOM 2542 C CA . GLY A 1 315 ? -3.452 -20.913 7.033 1.00 97.69 315 GLY A CA 1
ATOM 2543 C C . GLY A 1 315 ? -2.775 -20.503 5.719 1.00 97.69 315 GLY A C 1
ATOM 2544 O O . GLY A 1 315 ? -3.179 -20.978 4.661 1.00 97.69 315 GLY A O 1
ATOM 2545 N N . TYR A 1 316 ? -1.739 -19.653 5.748 1.00 98.25 316 TYR A N 1
ATOM 2546 C CA . TYR A 1 316 ? -1.043 -19.244 4.525 1.00 98.25 316 TYR A CA 1
ATOM 2547 C C . TYR A 1 316 ? -0.157 -20.356 3.967 1.00 98.25 316 TYR A C 1
ATOM 2549 O O . TYR A 1 316 ? 0.982 -20.556 4.390 1.00 98.25 316 TYR A O 1
ATOM 2557 N N . ASN A 1 317 ? -0.691 -21.057 2.970 1.00 98.00 317 ASN A N 1
ATOM 2558 C CA . ASN A 1 317 ? -0.023 -22.143 2.267 1.00 98.00 317 ASN A CA 1
ATOM 2559 C C . ASN A 1 317 ? 0.176 -21.798 0.777 1.00 98.00 317 ASN A C 1
ATOM 2561 O O . ASN A 1 317 ? -0.456 -22.424 -0.076 1.00 98.00 317 ASN A O 1
ATOM 2565 N N . PRO A 1 318 ? 1.016 -20.809 0.419 1.00 98.38 318 PRO A N 1
ATOM 2566 C CA . PRO A 1 318 ? 1.219 -20.432 -0.973 1.00 98.38 318 PRO A CA 1
ATOM 2567 C C . PRO A 1 318 ? 2.077 -21.460 -1.720 1.00 98.38 318 PRO A C 1
ATOM 2569 O O . PRO A 1 318 ? 2.851 -22.225 -1.137 1.00 98.38 318 PRO A O 1
ATOM 2572 N N . HIS A 1 319 ? 1.999 -21.421 -3.043 1.00 98.56 319 HIS A N 1
ATOM 2573 C CA . HIS A 1 319 ? 3.003 -21.993 -3.930 1.00 98.56 319 HIS A CA 1
ATOM 2574 C C . HIS A 1 319 ? 4.382 -21.327 -3.716 1.00 98.56 319 HIS A C 1
ATOM 2576 O O . HIS A 1 319 ? 4.471 -20.233 -3.143 1.00 98.56 319 HIS A O 1
ATOM 2582 N N . PRO A 1 320 ? 5.484 -21.957 -4.174 1.00 97.81 320 PRO A N 1
ATOM 2583 C CA . PRO A 1 320 ? 6.835 -21.415 -4.014 1.00 97.81 320 PRO A CA 1
ATOM 2584 C C . PRO A 1 320 ? 7.010 -19.997 -4.577 1.00 97.81 320 PRO A C 1
ATOM 2586 O O . PRO A 1 320 ? 6.263 -19.556 -5.455 1.00 97.81 320 PRO A O 1
ATOM 2589 N N . LYS A 1 321 ? 8.033 -19.281 -4.094 1.00 96.25 321 LYS A N 1
ATOM 2590 C CA . LYS A 1 321 ? 8.408 -17.959 -4.620 1.00 96.25 321 LYS A CA 1
ATOM 2591 C C . LYS A 1 321 ? 8.664 -18.046 -6.131 1.00 96.25 321 LYS A C 1
ATOM 2593 O O . LYS A 1 321 ? 9.232 -19.025 -6.609 1.00 96.25 321 LYS A O 1
ATOM 2598 N N . ILE A 1 322 ? 8.261 -17.007 -6.852 1.00 96.50 322 ILE A N 1
ATOM 2599 C CA . ILE A 1 322 ? 8.670 -16.755 -8.235 1.00 96.50 322 ILE A CA 1
ATOM 2600 C C . ILE A 1 322 ? 9.583 -15.531 -8.187 1.00 96.50 322 ILE A C 1
ATOM 2602 O O . ILE A 1 322 ? 9.202 -14.509 -7.615 1.00 96.50 322 ILE A O 1
ATOM 2606 N N . ALA A 1 323 ? 10.806 -15.662 -8.693 1.00 94.06 323 ALA A N 1
ATOM 2607 C CA . ALA A 1 323 ? 11.751 -14.555 -8.749 1.00 94.06 323 ALA A CA 1
ATOM 2608 C C . ALA A 1 323 ? 11.410 -13.642 -9.934 1.00 94.06 323 ALA A C 1
ATOM 2610 O O . ALA A 1 323 ? 11.169 -14.124 -11.038 1.00 94.06 323 ALA A O 1
ATOM 2611 N N . MET A 1 324 ? 11.367 -12.340 -9.672 1.00 93.56 324 MET A N 1
ATOM 2612 C CA . MET A 1 324 ? 11.182 -11.272 -10.650 1.00 93.56 324 MET A CA 1
ATOM 2613 C C . MET A 1 324 ? 12.057 -10.109 -10.192 1.00 93.56 324 MET A C 1
ATOM 2615 O O . MET A 1 324 ? 11.981 -9.720 -9.024 1.00 93.56 324 MET A O 1
ATOM 2619 N N . ASP A 1 325 ? 12.891 -9.593 -11.089 1.00 89.25 325 ASP A N 1
ATOM 2620 C CA . ASP A 1 325 ? 13.819 -8.506 -10.779 1.00 89.25 325 ASP A CA 1
ATOM 2621 C C . ASP A 1 325 ? 13.106 -7.156 -10.851 1.00 89.25 325 ASP A C 1
ATOM 2623 O O . ASP A 1 325 ? 12.306 -6.918 -11.758 1.00 89.25 325 ASP A O 1
ATOM 2627 N N . LEU A 1 326 ? 13.385 -6.264 -9.900 1.00 83.50 326 LEU A N 1
ATOM 2628 C CA . LEU A 1 326 ? 12.815 -4.918 -9.898 1.00 83.50 326 LEU A CA 1
ATOM 2629 C C . LEU A 1 326 ? 13.370 -4.105 -11.077 1.00 83.50 326 LEU A C 1
ATOM 2631 O O . LEU A 1 326 ? 14.571 -4.124 -11.335 1.00 83.50 326 LEU A O 1
ATOM 2635 N N . ALA A 1 327 ? 12.501 -3.364 -11.764 1.00 80.56 327 ALA A N 1
ATOM 2636 C CA . ALA A 1 327 ? 12.916 -2.360 -12.736 1.00 80.56 327 ALA A CA 1
ATOM 2637 C C . ALA A 1 327 ? 13.141 -1.027 -12.003 1.00 80.56 327 ALA A C 1
ATOM 2639 O O . ALA A 1 327 ? 12.185 -0.461 -11.463 1.00 80.56 327 ALA A O 1
ATOM 2640 N N . VAL A 1 328 ? 14.391 -0.560 -11.944 1.00 67.19 328 VAL A N 1
ATOM 2641 C CA . VAL A 1 328 ? 14.780 0.679 -11.240 1.00 67.19 328 VAL A CA 1
ATOM 2642 C C . VAL A 1 328 ? 14.738 1.869 -12.187 1.00 67.19 328 VAL A C 1
ATOM 2644 O O . VAL A 1 328 ? 15.259 1.737 -13.314 1.00 67.19 328 VAL A O 1
#

Secondary structure (DSSP, 8-state):
--SSHHHHHHHHHHHHTS-TT---------SS-----TT----THHHHHHHHHHHHHHPEEE--TTSS-EEEEEEEEEEEE-SS-----SSS---HHHHHHHHHHHHTT--BTHHHHTTT--TTHHHHSHHHHHHTT-TTSPTTB--S-HHHHHHHBT-----TTS--TT-SB-HHHHHHHHHHH-TT-S--EEE---TTTGGGSSS--SEEEEEEEEETTEEEEEEEEEEEETTTHHHHHHHHHHHHHHHHHHHHTPEEEEEEEEEEEEEEEGGGHHHHHHHHTSPP----EEEE-S---SGGG--GGGEEEES--PPPP-------

Foldseek 3Di:
DPPPVVVVVVVVVVVVVPPVPDDPPPDDDDDPPPPDDPPDPDALVVLLLVLLVCQLVPFDWDADDLRFIWRWDFK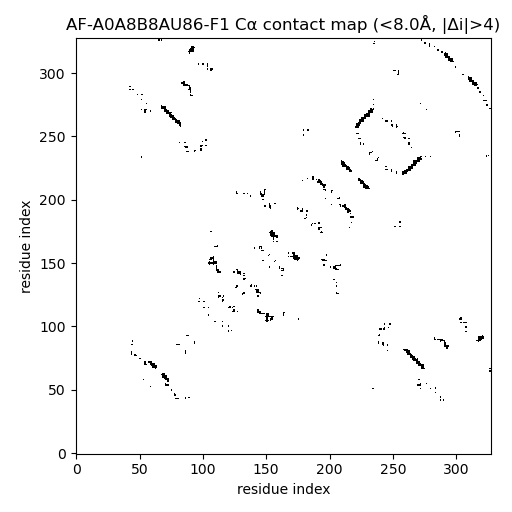DKGKDFQQFFFPQFFLADDPVLLLVVVLLCLQQLAQQQVVCVVVVRCPCQVLQACVLCVVLVNNVADRRRQFCARSNQQQANPFDIDHRPDDCVPHHDNLVVVLLCCCQPPQQDFPSKGARQDPVCCSVGSHGFQFGMKHWHDDPLEIEIETEGAAAASQHRPSSVSNNVSVVRCLSSLLNVGGYGMYMYMYGIHIYGPQCSVLSVSSSVDDTDGGWHWAQQDRDNDSSPDDPVRIDTGPRNHDYHRDDDDRD

Sequence (328 aa):
MFKSMDRLASLVHSWCKKTASFRLPGGCGPILRQKMDPKDDVHDEELYLKAVKEVIDRGCRKSNRTGIDTLSIFGMQMRYNLRDSFPLLTTKRVFWRGVAEELLWFVQGCTNGKKLSEKGVHIWDANGSREFLDNLGLTQREEGDLGPVYGFQWRHFGAEYKDMHNDYTGQGVDQLRGVIDKIKNNPDDRRIIMSAWNPCDLDKMALPPCHAFVQFYVCNGELSCQLYQRSGDIGLGVPFNIASYSLLTYMIAHITGLKPGDFVHTLGDAHVYVNHIEPLKIQLERKPRPFPKLVIKRTVENIDDFKYEDFEIQGYNPHPKIAMDLAV